Protein AF-A0A2R6QBN1-F1 (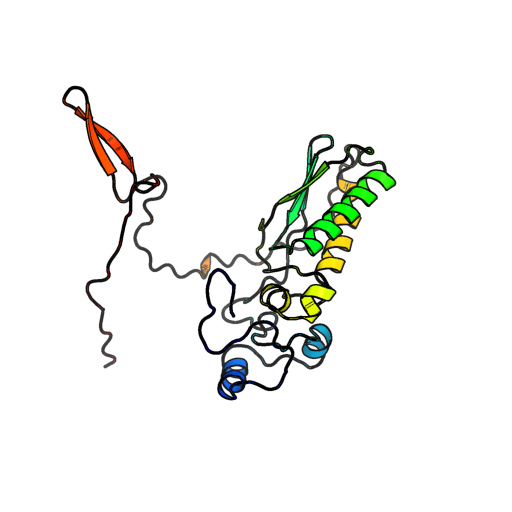afdb_monomer_lite)

Secondary structure (DSSP, 8-state):
--BTTBPPSSS--TT---SS-SSHHHHHHHHHHSPPPPHHHHHHHTT---S--TTT--SSS-SS-SS---EEEEETTEEEEE-SSEE-HHHHHHHHHHHHHHHHHTTSS-TT-EEEEE-S-SS---EE--HHHHTTT-HHHHT-TT-TTHHHHHHHHHHHTGGGGSTT-------PPPPPP-GGG-----S---TTS-S-EEEEEETTEEEEEEETTSTT----------------

InterPro domains:
  IPR006823 Neutral/alkaline nonlysosomal ceramidase [PTHR12670] (4-192)
  IPR031329 Neutral/alkaline non-lysosomal ceramidase, N-terminal [PF04734] (4-155)
  IPR031331 Neutral/alkaline non-lysosomal ceramidase, C-terminal [PF17048] (190-230)
  IPR038445 Neutral ceramidase, C-terminal domain superfamily [G3DSA:2.60.40.2300] (183-235)

Radius of gyration: 23.81 Å; chains: 1; bounding box: 73×35×75 Å

Foldseek 3Di:
DQDPVHGDPDDDDFQDLDLPDPDPVQVVVQVVQAPDDDPVVPVQAPSANDSHPQCRRQPVHRSADPDDDFDWDDDQLEIETAACEAEDPVLQVVLQVLQLVLCPVVVQHHPSRDYYYHDDDDHHQYADYALVRLNRRGPRNNSNNSHNCSSVVSSVSSSVCSVVSRPVDPDDDDDDDDDDDCPVVDDDPDDDPQVVHAPDFDWDQDPNDTDTPDGCPDPPDDDDDDDPDDDDDDDD

Sequence (236 aa):
MIVSDGPGAFDFIQGDNSSDPQNPFWEIVKGAITPLPPPEQIACQLPKPILLDTGYANSPYQWSPNTVDIQMLRAGNLVILVIPGELTTMAGRRLRDAVRAELISSGVVGDDAYVVIAGPANTYAHYVATKEEYAVQRYEGASTIFGQWTLDSYIDKYTSLVYYLNPSVTTTPPSDPAPQDQTSKAISLQNNLRLEQTFLNVDQVVNGQWTPVKSDSHPSTRYEWLRTSEVQFEVI

pLDDT: mean 86.95, std 15.28, range [38.56, 98.81]

Structure (mmCIF, N/CA/C/O backbone):
data_AF-A0A2R6QBN1-F1
#
_entry.id   AF-A0A2R6QBN1-F1
#
loop_
_atom_site.group_PDB
_atom_site.id
_atom_site.type_symbol
_atom_site.label_atom_id
_atom_site.label_alt_id
_atom_site.label_comp_id
_atom_site.label_asym_id
_atom_site.label_entity_id
_atom_site.label_seq_id
_atom_site.pdbx_PDB_ins_code
_atom_site.Cartn_x
_atom_site.Cartn_y
_atom_site.Cartn_z
_atom_site.occupancy
_atom_site.B_iso_or_equiv
_atom_site.auth_seq_id
_atom_site.auth_comp_id
_atom_site.auth_asym_id
_atom_site.auth_atom_id
_atom_site.pdbx_PDB_model_num
ATOM 1 N N . MET A 1 1 ? 16.373 -9.248 6.624 1.00 46.56 1 MET A N 1
ATOM 2 C CA . MET A 1 1 ? 14.922 -9.188 6.316 1.00 46.56 1 MET A CA 1
ATOM 3 C C . MET A 1 1 ? 14.627 -10.107 5.125 1.00 46.56 1 MET A C 1
ATOM 5 O O . MET A 1 1 ? 14.857 -9.702 3.999 1.00 46.56 1 MET A O 1
ATOM 9 N N . ILE A 1 2 ? 14.274 -11.377 5.359 1.00 44.19 2 ILE A N 1
ATOM 10 C CA . ILE A 1 2 ? 14.203 -12.418 4.309 1.00 44.19 2 ILE A CA 1
ATOM 11 C C . ILE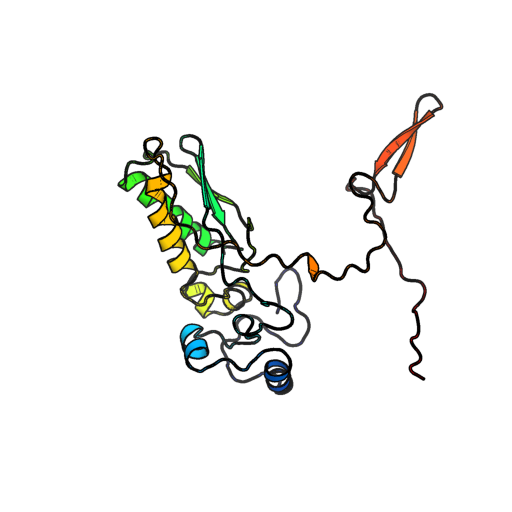 A 1 2 ? 12.807 -12.501 3.693 1.00 44.19 2 ILE A C 1
ATOM 13 O O . ILE A 1 2 ? 11.863 -12.767 4.428 1.00 44.19 2 ILE A O 1
ATOM 17 N N . VAL A 1 3 ? 12.706 -12.389 2.367 1.00 48.25 3 VAL A N 1
ATOM 18 C CA . VAL A 1 3 ? 11.534 -12.797 1.569 1.00 48.25 3 VAL A CA 1
ATOM 19 C C . VAL A 1 3 ? 11.840 -14.154 0.922 1.00 48.25 3 VAL A C 1
ATOM 21 O O . VAL A 1 3 ? 13.009 -14.481 0.711 1.00 48.25 3 VAL A O 1
ATOM 24 N N . SER A 1 4 ? 10.828 -14.970 0.600 1.00 53.00 4 SER A N 1
ATOM 25 C CA . SER A 1 4 ? 11.035 -16.192 -0.207 1.00 53.00 4 SER A CA 1
ATOM 26 C C . SER A 1 4 ? 11.677 -15.896 -1.565 1.00 53.00 4 SER A C 1
ATOM 28 O O . SER A 1 4 ? 12.436 -16.713 -2.079 1.00 53.00 4 SER A O 1
ATOM 30 N N . ASP A 1 5 ? 11.403 -14.706 -2.099 1.00 56.53 5 ASP A N 1
ATOM 31 C CA . ASP A 1 5 ? 11.731 -14.307 -3.469 1.00 56.53 5 ASP A CA 1
ATOM 32 C C . ASP A 1 5 ? 13.024 -13.471 -3.537 1.00 56.53 5 ASP A C 1
ATOM 34 O O . ASP A 1 5 ? 13.495 -13.102 -4.611 1.00 56.53 5 ASP A O 1
ATOM 38 N N . GLY A 1 6 ? 13.632 -13.205 -2.377 1.00 39.41 6 GLY A N 1
ATOM 39 C CA . GLY A 1 6 ? 14.895 -12.498 -2.228 1.00 39.41 6 GLY A CA 1
ATOM 40 C C . GLY A 1 6 ? 15.388 -12.609 -0.785 1.00 39.41 6 GLY A C 1
ATOM 41 O O . GLY A 1 6 ? 14.742 -12.063 0.118 1.00 39.41 6 GLY A O 1
ATOM 42 N N . PRO A 1 7 ? 16.505 -13.313 -0.516 1.00 44.97 7 PRO A N 1
ATOM 43 C CA . PRO A 1 7 ? 17.022 -13.387 0.836 1.00 44.97 7 PRO A CA 1
ATOM 44 C C . PRO A 1 7 ? 17.427 -11.986 1.285 1.00 44.97 7 PRO A C 1
ATOM 46 O O . PRO A 1 7 ? 18.131 -11.255 0.589 1.00 44.97 7 PRO A O 1
ATOM 49 N N . GLY A 1 8 ? 16.986 -11.615 2.479 1.00 48.81 8 GLY A N 1
ATOM 50 C CA . GLY A 1 8 ? 17.519 -10.449 3.154 1.00 48.81 8 GLY A CA 1
ATOM 51 C C . GLY A 1 8 ? 18.999 -10.639 3.386 1.00 48.81 8 GLY A C 1
ATOM 52 O O . GLY A 1 8 ? 19.434 -11.748 3.683 1.00 48.81 8 GLY A O 1
ATOM 53 N N . ALA A 1 9 ? 19.758 -9.555 3.309 1.00 49.28 9 ALA A N 1
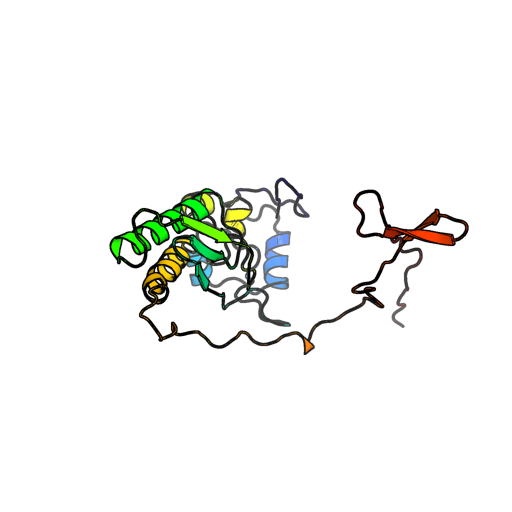ATOM 54 C CA . ALA A 1 9 ? 21.128 -9.580 3.786 1.00 49.28 9 ALA A CA 1
ATOM 55 C C . ALA A 1 9 ? 2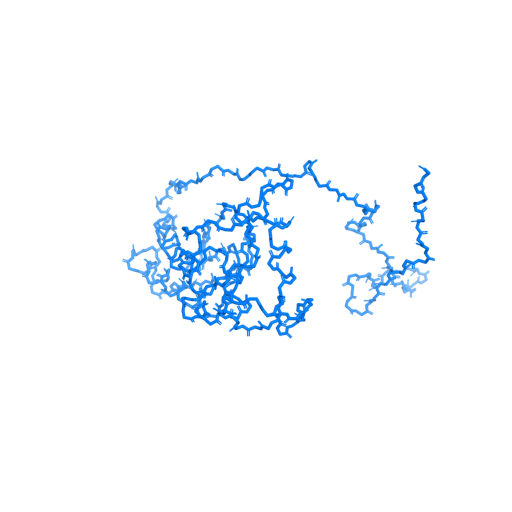1.170 -9.994 5.275 1.00 49.28 9 ALA A C 1
ATOM 57 O O . ALA A 1 9 ? 20.247 -9.668 6.033 1.00 49.28 9 ALA A O 1
ATOM 58 N N . PHE A 1 10 ? 22.270 -10.649 5.663 1.00 58.59 10 PHE A N 1
ATOM 59 C CA . PHE A 1 10 ? 22.652 -11.044 7.031 1.00 58.59 10 PHE A CA 1
ATOM 60 C C . PHE A 1 10 ? 21.935 -12.273 7.635 1.00 58.59 10 PHE A C 1
ATOM 62 O O . PHE A 1 10 ? 21.337 -13.073 6.924 1.00 58.59 10 PHE A O 1
ATOM 69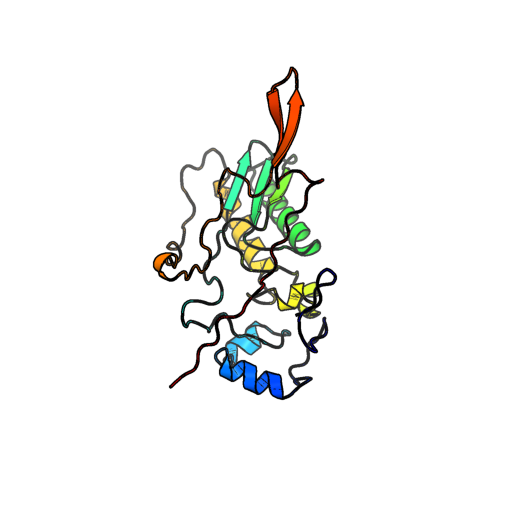 N N . ASP A 1 11 ? 22.077 -12.454 8.950 1.00 57.19 11 ASP A N 1
ATOM 70 C CA . ASP A 1 11 ? 21.701 -13.607 9.787 1.00 57.19 11 ASP A CA 1
ATOM 71 C C . ASP A 1 11 ? 20.221 -13.628 10.229 1.00 57.19 11 ASP A C 1
ATOM 73 O O . ASP A 1 11 ? 19.826 -14.441 11.060 1.00 57.19 11 ASP A O 1
ATOM 77 N N . PHE A 1 12 ? 19.374 -12.760 9.669 1.00 57.94 12 PHE A N 1
ATOM 78 C CA . PHE A 1 12 ? 17.955 -12.673 10.031 1.00 57.94 12 PHE A CA 1
ATOM 79 C C . PHE A 1 12 ? 17.162 -13.911 9.601 1.00 57.94 12 PHE A C 1
ATOM 81 O O . PHE A 1 12 ? 17.213 -14.287 8.438 1.00 57.94 12 PHE A O 1
ATOM 88 N N . ILE A 1 13 ? 16.321 -14.465 10.477 1.00 62.94 13 ILE A N 1
ATOM 89 C CA . ILE A 1 13 ? 15.401 -15.573 10.164 1.00 62.94 13 ILE A CA 1
ATOM 90 C C . ILE A 1 13 ? 13.954 -15.058 10.228 1.00 62.94 13 ILE A C 1
ATOM 92 O O . ILE A 1 13 ? 13.637 -14.179 11.025 1.00 62.94 13 ILE A O 1
ATOM 96 N N . GLN A 1 14 ? 13.067 -15.559 9.363 1.00 65.00 14 GLN A N 1
ATOM 97 C CA . GLN A 1 14 ? 11.642 -15.201 9.421 1.00 65.00 14 GLN A CA 1
ATOM 98 C C . GLN A 1 14 ? 10.963 -15.832 10.644 1.00 65.00 14 GLN A C 1
ATOM 100 O O . GLN A 1 14 ? 11.218 -16.996 10.945 1.00 65.00 14 GLN A O 1
ATOM 105 N N . GLY A 1 15 ? 10.017 -15.121 11.260 1.00 62.81 15 GLY A N 1
ATOM 106 C CA . GLY A 1 15 ? 9.214 -15.652 12.363 1.00 62.81 15 GLY A CA 1
ATOM 107 C C . GLY A 1 15 ? 9.839 -15.480 13.747 1.00 62.81 15 GLY A C 1
ATOM 108 O O . GLY A 1 15 ? 9.469 -16.205 14.668 1.00 62.81 15 GLY A O 1
ATOM 109 N N . ASP A 1 16 ? 10.813 -14.578 13.887 1.00 67.25 16 ASP A N 1
ATOM 110 C CA . ASP A 1 16 ? 11.449 -14.307 15.172 1.00 67.25 16 ASP A CA 1
ATOM 111 C C . ASP A 1 16 ? 10.620 -13.309 15.992 1.00 67.25 16 ASP A C 1
ATOM 113 O O . ASP A 1 16 ? 10.501 -12.134 15.647 1.00 67.25 16 ASP A O 1
ATOM 117 N N . ASN A 1 17 ? 10.046 -13.813 17.083 1.00 60.56 17 ASN A N 1
ATOM 118 C CA . ASN A 1 17 ? 9.307 -13.042 18.083 1.00 60.56 17 ASN A CA 1
ATOM 119 C C . ASN A 1 17 ? 10.162 -12.719 19.321 1.00 60.56 17 ASN A C 1
ATOM 121 O O . ASN A 1 17 ? 9.642 -12.200 20.308 1.00 60.56 17 ASN A O 1
ATOM 125 N N . SER A 1 18 ? 11.446 -13.078 19.316 1.00 60.78 18 SER A N 1
ATOM 126 C CA . SER A 1 18 ? 12.345 -12.839 20.436 1.00 60.78 18 SER A CA 1
ATOM 127 C C . SER A 1 18 ? 12.853 -11.401 20.433 1.00 60.78 18 SER A C 1
ATOM 129 O O . SER A 1 18 ? 13.314 -10.881 19.418 1.00 60.78 18 SER A O 1
ATOM 131 N N . SER A 1 19 ? 12.816 -10.760 21.599 1.00 58.91 19 SER A N 1
ATOM 132 C CA . SER A 1 19 ? 13.575 -9.532 21.851 1.00 58.91 19 SER A CA 1
ATOM 133 C C . SER A 1 19 ? 15.045 -9.809 22.168 1.00 58.91 19 SER A C 1
ATOM 135 O O . SER A 1 19 ? 15.828 -8.863 22.219 1.00 58.91 19 SER A O 1
ATOM 137 N N . ASP A 1 20 ? 15.424 -11.073 22.389 1.00 56.53 20 ASP A N 1
ATOM 138 C CA . ASP A 1 20 ? 16.820 -11.446 22.584 1.00 56.53 20 ASP A CA 1
ATOM 139 C C . ASP A 1 20 ? 17.528 -11.432 21.227 1.00 56.53 20 ASP A C 1
ATOM 141 O O . ASP A 1 20 ? 17.175 -12.217 20.339 1.00 56.53 20 ASP A O 1
ATOM 145 N N . PRO A 1 21 ? 18.523 -10.553 21.032 1.00 53.25 21 PRO A N 1
ATOM 146 C CA . PRO A 1 21 ? 19.212 -10.457 19.762 1.00 53.25 21 PRO A CA 1
ATOM 147 C C . PRO A 1 21 ? 19.974 -11.758 19.504 1.00 53.25 21 PRO A C 1
ATOM 149 O O . PRO A 1 21 ? 20.855 -12.135 20.276 1.00 53.25 21 PRO A O 1
ATOM 152 N N . GLN A 1 22 ? 19.708 -12.408 18.367 1.00 56.19 22 GLN A N 1
ATOM 153 C CA . GLN A 1 22 ? 20.534 -13.533 17.904 1.00 56.19 22 GLN A CA 1
ATOM 154 C C . GLN A 1 22 ? 22.009 -13.116 17.734 1.00 56.19 22 GLN A C 1
ATOM 156 O O . GLN A 1 22 ? 22.911 -13.947 17.834 1.00 56.19 22 GLN A O 1
ATOM 161 N N . ASN A 1 23 ? 22.256 -11.814 17.536 1.00 58.22 23 ASN A N 1
ATOM 162 C CA . ASN A 1 23 ? 23.579 -11.218 17.445 1.00 58.22 23 ASN A CA 1
ATOM 163 C C . ASN A 1 23 ? 23.627 -9.853 18.175 1.00 58.22 23 ASN A C 1
ATOM 165 O O . ASN A 1 23 ? 22.978 -8.902 17.727 1.00 58.22 23 ASN A O 1
ATOM 169 N N . PRO A 1 24 ? 24.417 -9.714 19.261 1.00 61.47 24 PRO A N 1
ATOM 170 C CA . PRO A 1 24 ? 24.561 -8.472 20.033 1.00 61.47 24 PRO A CA 1
ATOM 171 C C . PRO A 1 24 ? 25.022 -7.257 19.214 1.00 61.47 24 PRO A C 1
ATOM 173 O O . PRO A 1 24 ? 24.801 -6.119 19.623 1.00 61.47 24 PRO A O 1
ATOM 176 N N . PHE A 1 25 ? 25.647 -7.485 18.053 1.00 62.62 25 PHE A N 1
ATOM 177 C CA . PHE A 1 25 ? 25.995 -6.435 17.096 1.00 62.62 25 PHE A CA 1
ATOM 178 C C . PHE A 1 25 ? 24.771 -5.621 16.669 1.00 62.62 25 PHE A C 1
ATOM 180 O O . PHE A 1 25 ? 24.859 -4.398 16.559 1.00 62.62 25 PHE A O 1
ATOM 187 N N . TRP A 1 26 ? 23.620 -6.273 16.475 1.00 58.34 26 TRP A N 1
ATOM 188 C CA . TRP A 1 26 ? 22.435 -5.582 15.988 1.00 58.34 26 TRP A CA 1
ATOM 189 C C . TRP A 1 26 ? 21.910 -4.573 16.997 1.00 58.34 26 TRP A C 1
ATOM 191 O O . TRP A 1 26 ? 21.587 -3.481 16.567 1.00 58.34 26 TRP A O 1
ATOM 201 N N . GLU A 1 27 ? 21.932 -4.830 18.307 1.00 58.38 27 GLU A N 1
ATOM 202 C CA . GLU A 1 27 ? 21.510 -3.833 19.312 1.00 58.38 27 GLU A CA 1
ATOM 203 C C . GLU A 1 27 ? 22.345 -2.544 19.271 1.00 58.38 27 GLU A C 1
ATOM 205 O O . GLU A 1 27 ? 21.813 -1.443 19.414 1.00 58.38 27 GLU A O 1
ATOM 210 N N . ILE A 1 28 ? 23.648 -2.665 19.002 1.00 58.88 28 ILE A N 1
ATOM 211 C CA . ILE A 1 28 ? 24.547 -1.513 18.844 1.00 58.88 28 ILE A CA 1
ATOM 212 C C . ILE A 1 28 ? 24.208 -0.753 17.557 1.00 58.88 28 ILE A C 1
ATOM 214 O O . ILE A 1 28 ? 24.141 0.475 17.552 1.00 58.88 28 ILE A O 1
ATOM 218 N N . VAL A 1 29 ? 23.952 -1.481 16.468 1.00 60.69 29 VAL A N 1
ATOM 219 C CA . VAL A 1 29 ? 23.551 -0.901 15.184 1.00 60.69 29 VAL A CA 1
ATOM 220 C C . VAL A 1 29 ? 22.169 -0.242 15.268 1.00 60.69 29 VAL A C 1
ATOM 222 O O . VAL A 1 29 ? 22.004 0.846 14.721 1.00 60.69 29 VAL A O 1
ATOM 225 N N . LYS A 1 30 ? 21.205 -0.827 15.996 1.00 58.88 30 LYS A N 1
ATOM 226 C CA . LYS A 1 30 ? 19.867 -0.255 16.216 1.00 58.88 30 LYS A CA 1
ATOM 227 C C . LYS A 1 30 ? 19.982 1.158 16.767 1.00 58.88 30 LYS A C 1
ATOM 229 O O . LYS A 1 30 ? 19.450 2.068 16.149 1.00 58.88 30 LYS A O 1
ATOM 234 N N . GLY A 1 31 ? 20.740 1.339 17.852 1.00 59.78 31 GLY A N 1
ATOM 235 C CA . GLY A 1 31 ? 20.944 2.647 18.486 1.00 59.78 31 GLY A CA 1
ATOM 236 C C . GLY A 1 31 ? 21.865 3.606 17.719 1.00 59.78 31 GLY A C 1
ATOM 237 O O . GLY A 1 31 ? 21.839 4.806 17.980 1.00 59.78 31 GLY A O 1
ATOM 238 N N . ALA A 1 32 ? 22.676 3.103 16.783 1.00 61.56 32 ALA A N 1
ATOM 239 C CA . ALA A 1 32 ? 23.536 3.927 15.933 1.00 61.56 32 ALA A CA 1
ATOM 240 C C . ALA A 1 32 ? 22.831 4.427 14.657 1.00 61.56 32 ALA A C 1
ATOM 242 O O . ALA A 1 32 ? 23.250 5.437 14.093 1.00 61.56 32 ALA A O 1
ATOM 243 N N . ILE A 1 33 ? 21.791 3.722 14.194 1.00 71.56 33 ILE A N 1
ATOM 244 C CA . ILE A 1 33 ? 21.095 3.988 12.925 1.00 71.56 33 ILE A CA 1
ATOM 245 C C . ILE A 1 33 ? 19.740 4.673 13.149 1.00 71.56 33 ILE A C 1
ATOM 247 O O . ILE A 1 33 ? 19.432 5.641 12.455 1.00 71.56 33 ILE A O 1
ATOM 251 N N . THR A 1 34 ? 18.939 4.207 14.110 1.00 80.44 34 THR A N 1
ATOM 252 C CA . THR A 1 34 ? 17.659 4.828 14.488 1.00 80.44 34 THR A CA 1
ATOM 253 C C . THR A 1 34 ? 17.638 5.130 15.989 1.00 80.44 34 THR A C 1
ATOM 255 O O . THR A 1 34 ? 18.393 4.525 16.749 1.00 80.44 34 THR A O 1
ATOM 258 N N . PRO A 1 35 ? 16.788 6.050 16.472 1.00 83.50 35 PRO A N 1
ATOM 259 C CA . PRO A 1 35 ? 16.562 6.185 17.908 1.00 83.50 35 PRO A CA 1
ATOM 260 C C . PRO A 1 35 ? 16.132 4.852 18.540 1.00 83.50 35 PRO A C 1
ATOM 262 O O . PRO A 1 35 ? 15.572 3.986 17.868 1.00 83.50 35 PRO A O 1
ATOM 265 N N . LEU A 1 36 ? 16.406 4.680 19.835 1.00 85.00 36 LEU A N 1
ATOM 266 C CA . LEU A 1 36 ? 15.872 3.537 20.575 1.00 85.00 36 LEU A CA 1
ATOM 267 C C . LEU A 1 36 ? 14.359 3.723 20.781 1.00 85.00 36 LEU A C 1
ATOM 269 O O . LEU A 1 36 ? 13.953 4.818 21.184 1.00 85.00 36 LEU A O 1
ATOM 273 N N . PRO A 1 37 ? 13.543 2.673 20.570 1.00 87.50 37 PRO A N 1
ATOM 274 C CA . PRO A 1 37 ? 12.097 2.793 20.665 1.00 87.50 37 PRO A CA 1
ATOM 275 C C . PRO A 1 37 ? 11.660 3.032 22.119 1.00 87.50 37 PRO A C 1
ATOM 277 O O . PRO A 1 37 ? 12.105 2.311 23.022 1.00 87.50 37 PRO A O 1
ATOM 280 N N . PRO A 1 38 ? 10.777 4.012 22.385 1.00 91.00 38 PRO A N 1
ATOM 281 C CA . PRO A 1 38 ? 10.240 4.244 23.718 1.00 91.00 38 PRO A CA 1
ATOM 282 C C . PRO A 1 38 ? 9.319 3.089 24.171 1.00 91.00 38 PRO A C 1
ATOM 284 O O . PRO A 1 38 ? 8.763 2.368 23.331 1.00 91.00 38 PRO A O 1
ATOM 287 N N . PRO A 1 39 ? 9.110 2.902 25.491 1.00 93.19 39 PRO A N 1
ATOM 288 C CA . PRO A 1 39 ? 8.308 1.799 26.031 1.00 93.19 39 PRO A CA 1
ATOM 289 C C . PRO A 1 39 ? 6.892 1.708 25.450 1.00 93.19 39 PRO A C 1
ATOM 291 O O . PRO A 1 39 ? 6.377 0.611 25.233 1.00 93.19 39 PRO A O 1
ATOM 294 N N . GLU A 1 40 ? 6.270 2.850 25.158 1.00 93.38 40 GLU A N 1
ATOM 295 C CA . GLU A 1 40 ? 4.932 2.929 24.575 1.00 93.38 40 GLU A CA 1
ATOM 296 C C . GLU A 1 40 ? 4.894 2.330 23.165 1.00 93.38 40 GLU A C 1
ATOM 298 O O . GLU A 1 40 ? 3.940 1.638 22.807 1.00 93.38 40 GLU A O 1
ATOM 303 N N . GLN A 1 41 ? 5.945 2.545 22.370 1.00 92.31 41 GLN A N 1
ATOM 304 C CA . GLN A 1 41 ? 6.033 1.990 21.025 1.00 92.31 41 GLN A CA 1
ATOM 305 C C . GLN A 1 41 ? 6.298 0.489 21.055 1.00 92.31 41 GLN A C 1
ATOM 307 O O . GLN A 1 41 ? 5.668 -0.251 20.299 1.00 92.31 41 GLN A O 1
ATOM 312 N N . ILE A 1 42 ? 7.178 0.031 21.950 1.00 92.06 42 ILE A N 1
ATOM 313 C CA . ILE A 1 42 ? 7.415 -1.401 22.166 1.00 92.06 42 ILE A CA 1
ATOM 314 C C . ILE A 1 42 ? 6.090 -2.087 22.520 1.00 92.06 42 ILE A C 1
ATOM 316 O O . ILE A 1 42 ? 5.727 -3.078 21.891 1.00 92.06 42 ILE A O 1
ATOM 320 N N . ALA A 1 43 ? 5.326 -1.517 23.458 1.00 95.00 43 ALA A N 1
ATOM 321 C CA . ALA A 1 43 ? 4.025 -2.044 23.860 1.00 95.00 43 ALA A CA 1
ATOM 322 C C . ALA A 1 43 ? 3.001 -2.046 22.710 1.00 95.00 43 ALA A C 1
ATOM 324 O O . ALA A 1 43 ? 2.277 -3.026 22.534 1.00 95.00 43 ALA A O 1
ATOM 325 N N . CYS A 1 44 ? 2.955 -0.979 21.907 1.00 95.00 44 CYS A N 1
ATOM 326 C CA . CYS A 1 44 ? 2.053 -0.863 20.758 1.00 95.00 44 CYS A CA 1
ATOM 327 C C . CYS A 1 44 ? 2.348 -1.911 19.668 1.00 95.00 44 CYS A C 1
ATOM 329 O O . CYS A 1 44 ? 1.432 -2.462 19.054 1.00 95.00 44 CYS A O 1
ATOM 331 N N . GLN A 1 45 ? 3.630 -2.211 19.450 1.00 95.75 45 GLN A N 1
ATOM 332 C CA . GLN A 1 45 ? 4.091 -3.087 18.376 1.00 95.75 45 GLN A CA 1
ATOM 333 C C . GLN A 1 45 ? 4.090 -4.575 18.753 1.00 95.75 45 GLN A C 1
ATOM 335 O O . GLN A 1 45 ? 4.288 -5.406 17.865 1.00 95.75 45 GLN A O 1
ATOM 340 N N . LEU A 1 46 ? 3.835 -4.945 20.014 1.00 93.19 46 LEU A N 1
ATOM 341 C CA . LEU A 1 46 ? 3.826 -6.349 20.439 1.00 93.19 46 LEU A CA 1
ATOM 342 C C . LEU A 1 46 ? 2.986 -7.247 19.501 1.00 93.19 46 LEU A C 1
ATOM 344 O O . LEU A 1 46 ? 1.882 -6.858 19.106 1.00 93.19 46 LEU A O 1
ATOM 348 N N . PRO A 1 47 ? 3.478 -8.456 19.155 1.00 94.19 47 PRO A N 1
ATOM 349 C CA . PRO A 1 47 ? 4.707 -9.100 19.645 1.00 94.19 47 PRO A CA 1
ATOM 350 C C . PRO A 1 47 ? 5.985 -8.769 18.844 1.00 94.19 47 PRO A C 1
ATOM 352 O O . PRO A 1 47 ? 6.995 -9.435 19.040 1.00 94.19 47 PRO A O 1
ATOM 355 N N . LYS A 1 48 ? 5.969 -7.780 17.938 1.00 92.81 48 LYS A N 1
ATOM 356 C CA . LYS A 1 48 ? 7.109 -7.469 17.060 1.00 92.81 48 LYS A CA 1
ATOM 357 C C . LYS A 1 48 ? 8.334 -6.982 17.845 1.00 92.81 48 LYS A C 1
ATOM 359 O O . LYS A 1 48 ? 8.252 -5.918 18.468 1.00 92.81 48 LYS A O 1
ATOM 364 N N . PRO A 1 49 ? 9.491 -7.659 17.738 1.00 88.19 49 PRO A N 1
ATOM 365 C CA . PRO A 1 49 ? 10.753 -7.087 18.179 1.00 88.19 49 PRO A CA 1
ATOM 366 C C . PRO A 1 49 ? 11.188 -6.006 17.180 1.00 88.19 49 PRO A C 1
ATOM 368 O O . PRO A 1 49 ? 11.477 -6.277 16.014 1.00 88.19 49 PRO A O 1
ATOM 371 N N . ILE A 1 50 ? 11.207 -4.747 17.619 1.00 87.69 50 ILE A N 1
ATOM 372 C CA . ILE A 1 50 ? 11.545 -3.615 16.750 1.00 87.69 50 ILE A CA 1
ATOM 373 C C . ILE A 1 50 ? 13.032 -3.699 16.373 1.00 87.69 50 ILE A C 1
ATOM 375 O O . ILE A 1 50 ? 13.916 -3.644 17.233 1.00 87.69 50 ILE A O 1
ATOM 379 N N . LEU A 1 51 ? 13.301 -3.851 15.073 1.00 85.44 51 LEU A N 1
ATOM 380 C CA . LEU A 1 51 ? 14.655 -3.799 14.519 1.00 85.44 51 LEU A CA 1
ATOM 381 C C . LEU A 1 51 ? 15.050 -2.369 14.154 1.00 85.44 51 LEU A C 1
ATOM 383 O O . LEU A 1 51 ? 16.087 -1.901 14.591 1.00 85.44 51 LEU A O 1
ATOM 387 N N . LEU A 1 52 ? 14.233 -1.681 13.359 1.00 86.12 52 LEU A N 1
ATOM 388 C CA . LEU A 1 52 ? 14.462 -0.290 12.980 1.00 86.12 52 LEU A CA 1
ATOM 389 C C . LEU A 1 52 ? 13.275 0.537 13.441 1.00 86.12 52 LEU A C 1
ATOM 391 O O . LEU A 1 52 ? 12.136 0.242 13.073 1.00 86.12 52 LEU A O 1
ATOM 395 N N . ASP A 1 53 ? 13.550 1.574 14.223 1.00 88.44 53 ASP A N 1
ATOM 396 C CA . ASP A 1 53 ? 12.525 2.503 14.673 1.00 88.44 53 ASP A CA 1
ATOM 397 C C . ASP A 1 53 ? 12.350 3.647 13.664 1.00 88.44 53 ASP A C 1
ATOM 399 O O . ASP A 1 53 ? 12.731 4.802 13.875 1.00 88.44 53 ASP A O 1
ATOM 403 N N . THR A 1 54 ? 11.811 3.299 12.497 1.00 89.38 54 THR A N 1
ATOM 404 C CA . THR A 1 54 ? 11.708 4.227 11.366 1.00 89.38 54 THR A CA 1
ATOM 405 C C . THR A 1 54 ? 10.685 5.341 11.587 1.00 89.38 54 THR A C 1
ATOM 407 O O . THR A 1 54 ? 10.799 6.390 10.959 1.00 89.38 54 THR A O 1
ATOM 410 N N . GLY A 1 55 ? 9.721 5.148 12.495 1.00 87.88 55 GLY A N 1
ATOM 411 C CA . GLY A 1 55 ? 8.730 6.166 12.859 1.00 87.88 55 GLY A CA 1
ATOM 412 C C . GLY A 1 55 ? 9.305 7.314 13.697 1.00 87.88 55 GLY A C 1
ATOM 413 O O . GLY A 1 55 ? 8.742 8.405 13.694 1.00 87.88 55 GLY A O 1
ATOM 414 N N . TYR A 1 56 ? 10.432 7.090 14.380 1.00 87.31 56 TYR A N 1
ATOM 415 C CA . TYR A 1 56 ? 11.156 8.120 15.136 1.00 87.31 56 TYR A CA 1
ATOM 416 C C . TYR A 1 56 ? 12.446 8.580 14.434 1.00 87.31 56 TYR A C 1
ATOM 418 O O . TYR A 1 56 ? 13.098 9.531 14.876 1.00 87.31 56 TYR A O 1
ATOM 426 N N . ALA A 1 57 ? 12.816 7.954 13.314 1.00 88.06 57 ALA A N 1
ATOM 427 C CA . ALA A 1 57 ? 13.969 8.339 12.509 1.00 88.06 57 ALA A CA 1
ATOM 428 C C . ALA A 1 57 ? 13.626 9.496 11.548 1.00 88.06 57 ALA A C 1
ATOM 430 O O . ALA A 1 57 ? 13.024 9.315 10.489 1.00 88.06 57 ALA A O 1
ATOM 431 N N . ASN A 1 58 ? 14.047 10.706 11.934 1.00 87.50 58 ASN A N 1
ATOM 432 C CA . ASN A 1 58 ? 13.682 11.967 11.268 1.00 87.50 58 ASN A CA 1
ATOM 433 C C . ASN A 1 58 ? 14.826 12.635 10.484 1.00 87.50 58 ASN A C 1
ATOM 435 O O . ASN A 1 58 ? 14.625 13.698 9.893 1.00 87.50 58 ASN A O 1
ATOM 439 N N . SER A 1 59 ? 16.036 12.070 10.520 1.00 83.25 59 SER A N 1
ATOM 440 C CA . SER A 1 59 ? 17.237 12.658 9.916 1.00 83.25 59 SER A CA 1
ATOM 441 C C . SER A 1 59 ? 17.799 11.742 8.828 1.00 83.25 59 SER A C 1
ATOM 443 O O . SER A 1 59 ? 17.970 10.553 9.095 1.00 83.25 59 SER A O 1
ATOM 445 N N . PRO A 1 60 ? 18.110 12.245 7.616 1.00 82.69 60 PRO A N 1
ATOM 446 C CA . PRO A 1 60 ? 17.987 13.641 7.151 1.00 82.69 60 PRO A CA 1
ATOM 447 C C . PRO A 1 60 ? 16.549 14.076 6.779 1.00 82.69 60 PRO A C 1
ATOM 449 O O . PRO A 1 60 ? 16.301 15.247 6.474 1.00 82.69 60 PRO A O 1
ATOM 452 N N . TYR A 1 61 ? 15.605 13.138 6.781 1.00 84.69 61 TYR A N 1
ATOM 453 C CA . TYR A 1 61 ? 14.162 13.318 6.592 1.00 84.69 61 TYR A CA 1
ATOM 454 C C . TYR A 1 61 ? 13.433 12.141 7.265 1.00 84.69 61 TYR A C 1
ATOM 456 O O . TYR A 1 61 ? 14.088 11.299 7.869 1.00 84.69 61 TYR A O 1
ATOM 464 N N . GLN A 1 62 ? 12.102 12.084 7.192 1.00 87.75 62 GLN A N 1
ATOM 465 C CA . GLN A 1 62 ? 11.299 10.978 7.736 1.00 87.75 62 GLN A CA 1
ATOM 466 C C . GLN A 1 62 ? 11.632 9.654 7.027 1.00 87.75 62 GLN A C 1
ATOM 468 O O . GLN A 1 62 ? 11.578 9.596 5.800 1.00 87.75 62 GLN A O 1
ATOM 473 N N . TRP A 1 63 ? 11.964 8.595 7.771 1.00 88.75 63 TRP A N 1
ATOM 474 C CA . TRP A 1 63 ? 12.326 7.288 7.185 1.00 88.75 63 TRP A CA 1
ATOM 475 C C . TRP A 1 63 ? 11.118 6.419 6.831 1.00 88.75 63 TRP A C 1
ATOM 477 O O . TRP A 1 63 ? 11.251 5.411 6.140 1.00 88.75 63 TRP A O 1
ATOM 487 N N . SER A 1 64 ? 9.931 6.771 7.312 1.00 90.69 64 SER A N 1
ATOM 488 C CA . SER A 1 64 ? 8.681 6.097 6.975 1.00 90.69 64 SER A CA 1
ATOM 489 C C . SER A 1 64 ? 7.556 7.112 6.818 1.00 90.69 64 SER A C 1
ATOM 491 O O . SER A 1 64 ? 7.614 8.181 7.431 1.00 90.69 64 SER A O 1
ATOM 493 N N . PRO A 1 65 ? 6.536 6.808 5.998 1.00 90.88 65 PRO A N 1
ATOM 494 C CA . PRO A 1 65 ? 5.384 7.683 5.867 1.00 90.88 65 PRO A CA 1
ATOM 495 C C . PRO A 1 65 ? 4.628 7.757 7.198 1.00 90.88 65 PRO A C 1
ATOM 497 O O . PRO A 1 65 ? 4.282 6.737 7.791 1.00 90.88 65 PRO A O 1
ATOM 500 N N . ASN A 1 66 ? 4.354 8.977 7.652 1.00 89.44 66 ASN A N 1
ATOM 501 C CA . ASN A 1 66 ? 3.471 9.265 8.784 1.00 89.44 66 ASN A CA 1
ATOM 502 C C . ASN A 1 66 ? 2.042 9.633 8.341 1.00 89.44 66 ASN A C 1
ATOM 504 O O . ASN A 1 66 ? 1.137 9.675 9.170 1.00 89.44 66 ASN A O 1
ATOM 508 N N . THR A 1 67 ? 1.846 9.846 7.038 1.00 91.50 67 THR A N 1
ATOM 509 C CA . THR A 1 67 ? 0.557 10.062 6.375 1.00 91.50 67 THR A CA 1
ATOM 510 C C . THR A 1 67 ? 0.442 9.070 5.220 1.00 91.50 67 THR A C 1
ATOM 512 O O . THR A 1 67 ? 1.422 8.836 4.512 1.00 91.50 67 THR A O 1
ATOM 515 N N . VAL A 1 68 ? -0.743 8.490 5.026 1.00 94.62 68 VAL A N 1
ATOM 516 C CA . VAL A 1 68 ? -1.045 7.574 3.917 1.00 94.62 68 VAL A CA 1
ATOM 517 C C . VAL A 1 68 ? -2.353 7.967 3.243 1.00 94.62 68 VAL A C 1
ATOM 519 O O . VAL A 1 68 ? -3.264 8.478 3.893 1.00 94.62 68 VAL A O 1
ATOM 522 N N . ASP A 1 69 ? -2.460 7.694 1.947 1.00 94.81 69 ASP A N 1
ATOM 523 C CA . ASP A 1 69 ? -3.659 7.989 1.168 1.00 94.81 69 ASP A CA 1
ATOM 524 C C . ASP A 1 69 ? -4.707 6.881 1.323 1.00 94.81 69 ASP A C 1
ATOM 526 O O . ASP A 1 69 ? -4.437 5.713 1.043 1.00 94.81 69 ASP A O 1
ATOM 530 N N . ILE A 1 70 ? -5.928 7.252 1.714 1.00 95.69 70 ILE A N 1
ATOM 531 C CA . ILE A 1 70 ? -7.091 6.358 1.691 1.00 95.69 70 ILE A CA 1
ATOM 532 C C . ILE A 1 70 ? -8.009 6.821 0.567 1.00 95.69 70 ILE A C 1
ATOM 534 O O . ILE A 1 70 ? -8.601 7.899 0.636 1.00 95.69 70 ILE A O 1
ATOM 538 N N . GLN A 1 71 ? -8.124 6.012 -0.483 1.00 96.00 71 GLN A N 1
ATOM 539 C CA . GLN A 1 71 ? -8.858 6.392 -1.684 1.00 96.00 71 GLN A CA 1
ATOM 540 C C . GLN A 1 71 ? -9.695 5.233 -2.217 1.00 96.00 71 GLN A C 1
ATOM 542 O O . GLN A 1 71 ? -9.250 4.090 -2.312 1.00 96.00 71 GLN A O 1
ATOM 547 N N . MET A 1 72 ? -10.923 5.554 -2.621 1.00 97.06 72 MET A N 1
ATOM 548 C CA . MET A 1 72 ? -11.806 4.638 -3.329 1.00 97.06 72 MET A CA 1
ATOM 549 C C . MET A 1 72 ? -12.302 5.277 -4.616 1.00 97.06 72 MET A C 1
ATOM 551 O O . MET A 1 72 ? -12.607 6.468 -4.652 1.00 97.06 72 MET A O 1
ATOM 555 N N . LEU A 1 73 ? -12.420 4.466 -5.661 1.00 96.88 73 LEU A N 1
ATOM 556 C CA . LEU A 1 73 ? -13.014 4.859 -6.933 1.00 96.88 73 LEU A CA 1
ATOM 557 C C . LEU A 1 73 ? -14.220 3.968 -7.210 1.00 96.88 73 LEU A C 1
ATOM 559 O O . LEU A 1 73 ? -14.190 2.772 -6.928 1.00 96.88 73 LEU A O 1
ATOM 563 N N . ARG A 1 74 ? -15.274 4.534 -7.796 1.00 97.12 74 ARG A N 1
ATOM 564 C CA . ARG A 1 74 ? -16.474 3.787 -8.184 1.00 97.12 74 ARG A CA 1
ATOM 565 C C . ARG A 1 74 ? -16.811 4.028 -9.650 1.00 97.12 74 ARG A C 1
ATOM 567 O O . ARG A 1 74 ? -16.875 5.171 -10.091 1.00 97.12 74 ARG A O 1
ATOM 574 N N . ALA A 1 75 ? -17.110 2.948 -10.368 1.00 97.25 75 ALA A N 1
ATOM 575 C CA . ALA A 1 75 ? -17.661 2.966 -11.719 1.00 97.25 75 ALA A CA 1
ATOM 576 C C . ALA A 1 75 ? -18.833 1.972 -11.810 1.00 97.25 75 ALA A C 1
ATOM 578 O O . ALA A 1 75 ? -18.637 0.764 -11.911 1.00 97.25 75 ALA A O 1
ATOM 579 N N . GLY A 1 76 ? -20.072 2.469 -11.743 1.00 96.31 76 GLY A N 1
ATOM 580 C CA . GLY A 1 76 ? -21.256 1.604 -11.678 1.00 96.31 76 GLY A CA 1
ATOM 581 C C . GLY A 1 76 ? -21.272 0.764 -10.395 1.00 96.31 76 GLY A C 1
ATOM 582 O O . GLY A 1 76 ? -21.311 1.326 -9.296 1.00 96.31 76 GLY A O 1
ATOM 583 N N . ASN A 1 77 ? -21.248 -0.564 -10.538 1.00 97.69 77 ASN A N 1
ATOM 584 C CA . ASN A 1 77 ? -21.154 -1.533 -9.440 1.00 97.69 77 ASN A CA 1
ATOM 585 C C . ASN A 1 77 ? -19.705 -1.949 -9.103 1.00 97.69 77 ASN A C 1
ATOM 587 O O . ASN A 1 77 ? -19.494 -2.633 -8.102 1.00 97.69 77 ASN A O 1
ATOM 591 N N . LEU A 1 78 ? -18.712 -1.536 -9.902 1.00 98.56 78 LEU A N 1
ATOM 592 C CA . LEU A 1 78 ? -17.290 -1.728 -9.607 1.00 98.56 78 LEU A CA 1
ATOM 593 C C . LEU A 1 78 ? -16.822 -0.681 -8.589 1.00 98.56 78 LEU A C 1
ATOM 595 O O . LEU A 1 78 ? -16.960 0.521 -8.823 1.00 98.56 78 LEU A O 1
ATOM 599 N N . VAL A 1 79 ? -16.207 -1.141 -7.501 1.00 98.62 79 VAL A N 1
ATOM 600 C CA . VAL A 1 79 ? -15.530 -0.304 -6.504 1.00 98.62 79 VAL A CA 1
ATOM 601 C C . VAL A 1 79 ? -14.074 -0.746 -6.381 1.00 98.62 79 VAL A C 1
ATOM 603 O O . VAL A 1 79 ? -13.787 -1.920 -6.162 1.00 98.62 79 VAL A O 1
ATOM 606 N N . ILE A 1 80 ? -13.150 0.196 -6.534 1.00 98.62 80 ILE A N 1
ATOM 607 C CA . ILE A 1 80 ? -11.703 -0.016 -6.484 1.00 98.62 80 ILE A CA 1
ATOM 608 C C . ILE A 1 80 ? -11.182 0.593 -5.185 1.00 98.62 80 ILE A C 1
ATOM 610 O O . ILE A 1 80 ? -11.329 1.797 -4.973 1.00 98.62 80 ILE A O 1
ATOM 614 N N . LEU A 1 81 ? -10.567 -0.228 -4.336 1.00 98.50 81 LEU A N 1
ATOM 615 C CA . LEU A 1 81 ? -9.870 0.209 -3.127 1.00 98.50 81 LEU A CA 1
ATOM 616 C C . LEU A 1 81 ? -8.401 0.450 -3.479 1.00 98.50 81 LEU A C 1
ATOM 618 O O . LEU A 1 81 ? -7.716 -0.492 -3.883 1.00 98.50 81 LEU A O 1
ATOM 622 N N . VAL A 1 82 ? -7.933 1.692 -3.365 1.00 98.00 82 VAL A N 1
ATOM 623 C CA . VAL A 1 82 ? -6.574 2.102 -3.748 1.00 98.00 82 VAL A CA 1
ATOM 624 C C . VAL A 1 82 ? -5.665 2.033 -2.527 1.00 98.00 82 VAL A C 1
ATOM 626 O O . VAL A 1 82 ? -5.686 2.924 -1.687 1.00 98.00 82 VAL A O 1
ATOM 629 N N . ILE A 1 83 ? -4.888 0.959 -2.407 1.00 97.88 83 ILE A N 1
ATOM 630 C CA . ILE A 1 83 ? -4.229 0.585 -1.155 1.00 97.88 83 ILE A CA 1
ATOM 631 C C . ILE A 1 83 ? -2.798 1.139 -1.068 1.00 97.88 83 ILE A C 1
ATOM 633 O O . ILE A 1 83 ? -1.972 0.801 -1.924 1.00 97.88 83 ILE A O 1
ATOM 637 N N . PRO A 1 84 ? -2.458 1.879 0.006 1.00 96.75 84 PRO A N 1
ATOM 638 C CA . PRO A 1 84 ? -1.120 2.422 0.228 1.00 96.75 84 PRO A CA 1
ATOM 639 C C . PRO A 1 84 ? -0.146 1.391 0.835 1.00 96.75 84 PRO A C 1
ATOM 641 O O . PRO A 1 84 ? 0.494 1.630 1.857 1.00 96.75 84 PRO A O 1
ATOM 644 N N . GLY A 1 85 ? -0.052 0.202 0.236 1.00 95.88 85 GLY A N 1
ATOM 645 C CA . GLY A 1 85 ? 0.791 -0.886 0.733 1.00 95.88 85 GLY A CA 1
ATOM 646 C C . GLY A 1 85 ? 0.475 -2.246 0.115 1.00 95.88 85 GLY A C 1
ATOM 647 O O . GLY A 1 85 ? -0.295 -2.358 -0.841 1.00 95.88 85 GLY A O 1
ATOM 648 N N . GLU A 1 86 ? 1.069 -3.287 0.689 1.00 97.88 86 GLU A N 1
ATOM 649 C CA . GLU A 1 86 ? 0.970 -4.676 0.239 1.00 97.88 86 GLU A CA 1
ATOM 650 C C . GLU A 1 86 ? 0.135 -5.510 1.216 1.00 97.88 86 GLU A C 1
ATOM 652 O O . GLU A 1 86 ? 0.598 -5.932 2.276 1.00 97.88 86 GLU A O 1
ATOM 657 N N . LEU A 1 87 ? -1.127 -5.757 0.869 1.00 98.06 87 LEU A N 1
ATOM 658 C CA . LEU A 1 87 ? -2.001 -6.613 1.671 1.00 98.06 87 LEU A CA 1
ATOM 659 C C . LEU A 1 87 ? -1.615 -8.083 1.509 1.00 98.06 87 LEU A C 1
ATOM 661 O O . LEU A 1 87 ? -1.501 -8.588 0.390 1.00 98.06 87 LEU A O 1
ATOM 665 N N . THR A 1 88 ? -1.546 -8.809 2.622 1.00 98.31 88 THR A N 1
ATOM 666 C CA . THR A 1 88 ? -1.582 -10.271 2.565 1.00 98.31 88 THR A CA 1
ATOM 667 C C . THR A 1 88 ? -2.922 -10.748 2.003 1.00 98.31 88 THR A C 1
ATOM 669 O O . THR A 1 88 ? -3.923 -10.023 1.945 1.00 98.31 88 THR A O 1
ATOM 672 N N . THR A 1 89 ? -2.976 -12.023 1.615 1.00 98.44 89 THR A N 1
ATOM 673 C CA . THR A 1 89 ? -4.190 -12.604 1.028 1.00 98.44 89 THR A CA 1
ATOM 674 C C . THR A 1 89 ? -5.401 -12.475 1.958 1.00 98.44 89 THR A C 1
ATOM 676 O O . THR A 1 89 ? -6.487 -12.106 1.504 1.00 98.44 89 THR A O 1
ATOM 679 N N . MET A 1 90 ? -5.250 -12.776 3.253 1.00 98.69 90 MET A N 1
ATOM 680 C CA . MET A 1 90 ? -6.375 -12.696 4.188 1.00 98.69 90 MET A CA 1
ATOM 681 C C . MET A 1 90 ? -6.692 -11.265 4.606 1.00 98.69 90 MET A C 1
ATOM 683 O O . MET A 1 90 ? -7.873 -10.955 4.765 1.00 98.69 90 MET A O 1
ATOM 687 N N . ALA A 1 91 ? -5.692 -10.388 4.709 1.00 98.69 91 ALA A N 1
ATOM 688 C CA . ALA A 1 91 ? -5.927 -8.971 4.946 1.00 98.69 91 ALA A CA 1
ATOM 689 C C . ALA A 1 91 ? -6.778 -8.358 3.824 1.00 98.69 91 ALA A C 1
ATOM 691 O O . ALA A 1 91 ? -7.808 -7.737 4.089 1.00 98.69 91 ALA A O 1
ATOM 692 N N . GLY A 1 92 ? -6.429 -8.645 2.566 1.00 98.56 92 GLY A N 1
ATOM 693 C CA . GLY A 1 92 ? -7.205 -8.203 1.412 1.00 98.56 92 GLY A CA 1
ATOM 694 C C . GLY A 1 92 ? -8.631 -8.761 1.394 1.00 98.56 92 GLY A C 1
ATOM 695 O O . GLY A 1 92 ? -9.582 -8.016 1.165 1.00 98.56 92 GLY A O 1
ATOM 696 N N . ARG A 1 93 ? -8.822 -10.053 1.694 1.00 98.75 93 ARG A N 1
ATOM 697 C CA . ARG A 1 93 ? -10.171 -10.650 1.775 1.00 98.75 93 ARG A CA 1
ATOM 698 C C . ARG A 1 93 ? -11.037 -9.959 2.828 1.00 98.75 93 ARG A C 1
ATOM 700 O O . ARG A 1 93 ? -12.139 -9.539 2.500 1.00 98.75 93 ARG A O 1
ATOM 707 N N . ARG A 1 94 ? -10.523 -9.787 4.052 1.00 98.81 94 ARG A N 1
ATOM 708 C CA . ARG A 1 94 ? -11.259 -9.138 5.153 1.00 98.81 94 ARG A CA 1
ATOM 709 C C . ARG A 1 94 ? -11.650 -7.704 4.806 1.00 98.81 94 ARG A C 1
ATOM 711 O O . ARG A 1 94 ? -12.806 -7.338 4.993 1.00 98.81 94 ARG A O 1
ATOM 718 N N . LEU A 1 95 ? -10.719 -6.925 4.253 1.00 98.75 95 LEU A N 1
ATOM 719 C CA . LEU A 1 95 ? -10.987 -5.550 3.833 1.00 98.75 95 LEU A CA 1
ATOM 720 C C . LEU A 1 95 ? -12.056 -5.485 2.738 1.00 98.75 95 LEU A C 1
ATOM 722 O O . LEU A 1 95 ? -13.029 -4.743 2.857 1.00 98.75 95 LEU A O 1
ATOM 726 N N . ARG A 1 96 ? -11.898 -6.295 1.687 1.00 98.56 96 ARG A N 1
ATOM 727 C CA . ARG A 1 96 ? -12.842 -6.351 0.569 1.00 98.56 96 ARG A CA 1
ATOM 728 C C . ARG A 1 96 ? -14.245 -6.738 1.032 1.00 98.56 96 ARG A C 1
ATOM 730 O O . ARG A 1 96 ? -15.214 -6.120 0.598 1.00 98.56 96 ARG A O 1
ATOM 737 N N . ASP A 1 97 ? -14.352 -7.740 1.899 1.00 98.75 97 ASP A N 1
ATOM 738 C CA . ASP A 1 97 ? -15.636 -8.244 2.381 1.00 98.75 97 ASP A CA 1
ATOM 739 C C . ASP A 1 97 ? -16.320 -7.221 3.304 1.00 98.75 97 ASP A C 1
ATOM 741 O O . ASP A 1 97 ? -17.523 -7.000 3.169 1.00 98.75 97 ASP A O 1
ATOM 745 N N . ALA A 1 98 ? -15.561 -6.534 4.166 1.00 98.81 98 ALA A N 1
ATOM 746 C CA . ALA A 1 98 ? -16.079 -5.471 5.029 1.00 98.81 98 ALA A CA 1
ATOM 747 C C . ALA A 1 98 ? -16.615 -4.277 4.224 1.00 98.81 98 ALA A C 1
ATOM 749 O O . ALA A 1 98 ? -17.742 -3.838 4.446 1.00 98.81 98 ALA A O 1
ATOM 750 N N . VAL A 1 99 ? -15.853 -3.790 3.239 1.00 98.81 99 VAL A N 1
ATOM 751 C CA . VAL A 1 99 ? -16.303 -2.684 2.378 1.00 98.81 99 VAL A CA 1
ATOM 752 C C . VAL A 1 99 ? -17.492 -3.104 1.518 1.00 98.81 99 VAL A C 1
ATOM 754 O O . VAL A 1 99 ? -18.439 -2.339 1.368 1.00 98.81 99 VAL A O 1
ATOM 757 N N . ARG A 1 100 ? -17.493 -4.332 0.980 1.00 98.69 100 ARG A N 1
ATOM 758 C CA . ARG A 1 100 ? -18.637 -4.851 0.217 1.00 98.69 100 ARG A CA 1
ATOM 759 C C . ARG A 1 100 ? -19.900 -4.925 1.072 1.00 98.69 100 ARG A C 1
ATOM 761 O O . ARG A 1 100 ? -20.966 -4.557 0.590 1.00 98.69 100 ARG A O 1
ATOM 768 N N . ALA A 1 101 ? -19.787 -5.401 2.311 1.00 98.69 101 ALA A N 1
ATOM 769 C CA . ALA A 1 101 ? -20.911 -5.450 3.235 1.00 98.69 101 ALA A CA 1
ATOM 770 C C . ALA A 1 101 ? -21.464 -4.045 3.508 1.00 98.69 101 ALA A C 1
ATOM 772 O O . ALA A 1 101 ? -22.674 -3.857 3.415 1.00 98.69 101 ALA A O 1
ATOM 773 N N . GLU A 1 102 ? -20.587 -3.066 3.749 1.00 98.69 102 GLU A N 1
ATOM 774 C CA . GLU A 1 102 ? -20.977 -1.674 3.994 1.00 98.69 102 GLU A CA 1
ATOM 775 C C . GLU A 1 102 ? -21.627 -1.017 2.768 1.00 98.69 102 GLU A C 1
ATOM 777 O O . GLU A 1 102 ? -22.631 -0.323 2.893 1.00 98.69 102 GLU A O 1
ATOM 782 N N . LEU A 1 103 ? -21.117 -1.270 1.557 1.00 98.56 103 LEU A N 1
ATOM 783 C CA . LEU A 1 103 ? -21.715 -0.772 0.309 1.00 98.56 103 LEU A CA 1
ATOM 784 C C . LEU A 1 103 ? -23.168 -1.229 0.132 1.00 98.56 103 LEU A C 1
ATOM 786 O O . LEU A 1 103 ? -23.999 -0.440 -0.320 1.00 98.56 103 LEU A O 1
ATOM 790 N N . ILE A 1 104 ? -23.452 -2.487 0.486 1.00 98.38 104 ILE A N 1
ATOM 791 C CA . ILE A 1 104 ? -24.778 -3.105 0.361 1.00 98.38 104 ILE A CA 1
ATOM 792 C C . ILE A 1 104 ? -25.700 -2.635 1.489 1.00 98.38 104 ILE A C 1
ATOM 794 O O . ILE A 1 104 ? -26.822 -2.205 1.226 1.00 98.38 104 ILE A O 1
ATOM 798 N N . SER A 1 105 ? -25.239 -2.680 2.744 1.00 98.06 105 SER A N 1
ATOM 799 C CA . SER A 1 105 ? -26.052 -2.312 3.912 1.00 98.06 105 SER A CA 1
ATOM 800 C C . SER A 1 105 ? -26.455 -0.835 3.905 1.00 98.06 105 SER A C 1
ATOM 802 O O . SER A 1 105 ? -27.574 -0.505 4.298 1.00 98.06 105 SER A O 1
ATOM 804 N N . SER A 1 106 ? -25.575 0.046 3.420 1.00 97.38 106 SER A N 1
ATOM 805 C CA . SER A 1 106 ? -25.830 1.485 3.278 1.00 97.38 106 SER A CA 1
ATOM 806 C C . SER A 1 106 ? -26.625 1.848 2.015 1.00 97.38 106 SER A C 1
ATOM 808 O O . SER A 1 106 ? -26.985 3.012 1.827 1.00 97.38 106 SER A O 1
ATOM 810 N N . GLY A 1 107 ? -26.905 0.879 1.135 1.00 96.88 107 GLY A N 1
ATOM 811 C CA . GLY A 1 107 ? -27.628 1.094 -0.120 1.00 96.88 107 GLY A CA 1
ATOM 812 C C . GLY A 1 107 ? -26.861 1.922 -1.158 1.00 96.88 107 GLY A C 1
ATOM 813 O O . GLY A 1 107 ? -27.462 2.421 -2.110 1.00 96.88 107 GLY A O 1
ATOM 814 N N . VAL A 1 108 ? -25.544 2.093 -0.996 1.00 97.19 108 VAL A N 1
ATOM 815 C CA . VAL A 1 108 ? -24.695 2.836 -1.942 1.00 97.19 108 VAL A CA 1
ATOM 816 C C . VAL A 1 108 ? -24.527 2.057 -3.250 1.00 97.19 108 VAL A C 1
ATOM 818 O O . VAL A 1 108 ? -24.549 2.657 -4.333 1.00 97.19 108 VAL A O 1
ATOM 821 N N . VAL A 1 109 ? -24.388 0.731 -3.165 1.00 96.94 109 VAL A N 1
ATOM 822 C CA . VAL A 1 109 ? -24.382 -0.215 -4.295 1.00 96.94 109 VAL A CA 1
ATOM 823 C C . VAL A 1 109 ? -25.315 -1.383 -3.958 1.00 96.94 109 VAL A C 1
ATOM 825 O O . VAL A 1 109 ? -25.499 -1.706 -2.789 1.00 96.94 109 VAL A O 1
ATOM 828 N N . GLY A 1 110 ? -25.924 -2.005 -4.970 1.00 96.19 110 GLY A N 1
ATOM 829 C CA . GLY A 1 110 ? -26.758 -3.192 -4.778 1.00 96.19 110 GLY A CA 1
ATOM 830 C C . GLY A 1 110 ? -25.950 -4.458 -4.473 1.00 96.19 110 GLY A C 1
ATOM 831 O O . GLY A 1 110 ? -24.721 -4.441 -4.375 1.00 96.19 110 GLY A O 1
ATOM 832 N N . ASP A 1 111 ? -26.649 -5.591 -4.381 1.00 97.12 111 ASP A N 1
ATOM 833 C CA . ASP A 1 111 ? -26.055 -6.909 -4.106 1.00 97.12 111 ASP A CA 1
ATOM 834 C C . ASP A 1 111 ? -25.010 -7.353 -5.149 1.00 97.12 111 ASP A C 1
ATOM 836 O O . ASP A 1 111 ? -24.205 -8.253 -4.897 1.00 97.12 111 ASP A O 1
ATOM 840 N N . ASP A 1 112 ? -24.982 -6.710 -6.315 1.00 97.75 112 ASP A N 1
ATOM 841 C CA . ASP A 1 112 ? -24.019 -6.916 -7.394 1.00 97.75 112 ASP A CA 1
ATOM 842 C C . ASP A 1 112 ? -22.712 -6.116 -7.223 1.00 97.75 112 ASP A C 1
ATOM 844 O O . ASP A 1 112 ? -21.896 -6.071 -8.148 1.00 97.75 112 ASP A O 1
ATOM 848 N N . ALA A 1 113 ? -22.485 -5.506 -6.052 1.00 98.38 113 ALA A N 1
ATOM 849 C CA . ALA A 1 113 ? -21.249 -4.805 -5.720 1.00 98.38 113 ALA A CA 1
ATOM 850 C C . ALA A 1 113 ? -20.008 -5.684 -5.958 1.00 98.38 113 ALA A C 1
ATOM 852 O O . ALA A 1 113 ? -19.841 -6.746 -5.341 1.00 98.38 113 ALA A O 1
ATOM 853 N N . TYR A 1 114 ? -19.111 -5.202 -6.821 1.00 98.50 114 TYR A N 1
ATOM 854 C CA . TYR A 1 114 ? -17.861 -5.860 -7.178 1.00 98.50 114 TYR A CA 1
ATOM 855 C C . TYR A 1 114 ? -16.677 -5.029 -6.684 1.00 98.50 114 TYR A C 1
ATOM 857 O O . TYR A 1 114 ? -16.344 -3.989 -7.249 1.00 98.50 114 TYR A O 1
ATOM 865 N N . VAL A 1 115 ? -16.055 -5.488 -5.599 1.00 98.69 115 VAL A N 1
ATOM 866 C CA . VAL A 1 115 ? -14.964 -4.771 -4.930 1.00 98.69 115 VAL A CA 1
ATOM 867 C C . VAL A 1 115 ? -13.623 -5.380 -5.326 1.00 98.69 115 VAL A C 1
ATOM 869 O O . VAL A 1 115 ? -13.410 -6.585 -5.167 1.00 98.69 115 VAL A O 1
ATOM 872 N N . VAL A 1 116 ? -12.704 -4.549 -5.810 1.00 98.31 116 VAL A N 1
ATOM 873 C CA . VAL A 1 116 ? -11.332 -4.940 -6.155 1.00 98.31 116 VAL A CA 1
ATOM 874 C C . VAL A 1 116 ? -10.324 -4.167 -5.317 1.00 98.31 116 VAL A C 1
ATOM 876 O O . VAL A 1 116 ? -10.545 -3.014 -4.958 1.00 98.31 116 VAL A O 1
ATOM 879 N N . ILE A 1 117 ? -9.204 -4.815 -5.019 1.00 98.06 117 ILE A N 1
ATOM 880 C CA . ILE A 1 117 ? -8.053 -4.206 -4.354 1.00 98.06 117 ILE A CA 1
ATOM 881 C C . ILE A 1 117 ? -7.023 -3.852 -5.421 1.00 98.06 117 ILE A C 1
ATOM 883 O O . ILE A 1 117 ? -6.634 -4.717 -6.205 1.00 98.06 117 ILE A O 1
ATOM 887 N N . ALA A 1 118 ? -6.585 -2.597 -5.435 1.00 97.06 118 ALA A N 1
ATOM 888 C CA . ALA A 1 118 ? -5.528 -2.092 -6.296 1.00 97.06 118 ALA A CA 1
ATOM 889 C C . ALA A 1 118 ? -4.415 -1.510 -5.420 1.00 97.06 118 ALA A C 1
ATOM 891 O O . ALA A 1 118 ? -4.563 -0.430 -4.855 1.00 97.06 118 ALA A O 1
ATOM 892 N N . GLY A 1 119 ? -3.310 -2.237 -5.286 1.00 92.56 119 GLY A N 1
ATOM 893 C CA . GLY A 1 119 ? -2.140 -1.801 -4.531 1.00 92.56 119 GLY A CA 1
ATOM 894 C C . GLY A 1 119 ? -0.877 -2.546 -4.976 1.00 92.56 119 GLY A C 1
ATOM 895 O O . GLY A 1 119 ? -1.001 -3.583 -5.636 1.00 92.56 119 GLY A O 1
ATOM 896 N N . PRO A 1 120 ? 0.316 -2.040 -4.625 1.00 93.12 120 PRO A N 1
ATOM 897 C CA . PRO A 1 120 ? 0.550 -0.776 -3.918 1.00 93.12 120 PRO A CA 1
ATOM 898 C C . PRO A 1 120 ? 0.279 0.449 -4.813 1.00 93.12 120 PRO A C 1
ATOM 900 O O . PRO A 1 120 ? 0.636 0.455 -5.990 1.00 93.12 120 PRO A O 1
ATOM 903 N N . ALA A 1 121 ? -0.369 1.480 -4.268 1.00 94.56 121 ALA A N 1
ATOM 904 C CA . ALA A 1 121 ? -0.745 2.691 -4.998 1.00 94.56 121 ALA A CA 1
ATOM 905 C C . ALA A 1 121 ? -0.679 3.944 -4.108 1.00 94.56 121 ALA A C 1
ATOM 907 O O . ALA A 1 121 ? -0.828 3.857 -2.893 1.00 94.56 121 ALA A O 1
ATOM 908 N N . ASN A 1 122 ? -0.486 5.114 -4.726 1.00 93.62 122 ASN A N 1
ATOM 909 C CA . ASN A 1 122 ? -0.257 6.404 -4.062 1.00 93.62 122 ASN A CA 1
ATOM 910 C C . ASN A 1 122 ? 1.004 6.392 -3.174 1.00 93.62 122 ASN A C 1
ATOM 912 O O . ASN A 1 122 ? 2.112 6.532 -3.690 1.00 93.62 122 ASN A O 1
ATOM 916 N N . THR A 1 123 ? 0.851 6.186 -1.866 1.00 92.75 123 THR A N 1
ATOM 917 C CA . THR A 1 123 ? 1.950 6.106 -0.894 1.00 92.75 123 THR A CA 1
ATOM 918 C C . THR A 1 123 ? 2.310 4.649 -0.604 1.00 92.75 123 THR A C 1
ATOM 920 O O . THR A 1 123 ? 1.432 3.827 -0.372 1.00 92.75 123 THR A O 1
ATOM 923 N N . TYR A 1 124 ? 3.598 4.307 -0.554 1.00 94.44 124 TYR A N 1
ATOM 924 C CA . TYR A 1 124 ? 4.032 2.968 -0.146 1.00 94.44 124 TYR A CA 1
ATOM 925 C C . TYR A 1 124 ? 4.326 2.914 1.360 1.00 94.44 124 TYR A C 1
ATOM 927 O O . TYR A 1 124 ? 5.322 3.476 1.814 1.00 94.44 124 TYR A O 1
ATOM 935 N N . ALA A 1 125 ? 3.485 2.214 2.128 1.00 96.06 125 ALA A N 1
ATOM 936 C CA . ALA A 1 125 ? 3.645 2.027 3.573 1.00 96.06 125 ALA A CA 1
ATOM 937 C C . ALA A 1 125 ? 3.908 0.561 3.972 1.00 96.06 125 ALA A C 1
ATOM 939 O O . ALA A 1 125 ? 3.480 0.114 5.034 1.00 96.06 125 ALA A O 1
ATOM 940 N N . HIS A 1 126 ? 4.650 -0.177 3.137 1.00 96.06 126 HIS A N 1
ATOM 941 C CA . HIS A 1 126 ? 4.994 -1.589 3.350 1.00 96.06 126 HIS A CA 1
ATOM 942 C C . HIS A 1 126 ? 3.766 -2.515 3.430 1.00 96.06 126 HIS A C 1
ATOM 944 O O . HIS A 1 126 ? 2.780 -2.314 2.721 1.00 96.06 126 HIS A O 1
ATOM 950 N N . TYR A 1 127 ? 3.858 -3.583 4.224 1.00 97.88 127 TYR A N 1
ATOM 951 C CA . TYR A 1 127 ? 2.895 -4.673 4.248 1.00 97.88 127 TYR A CA 1
ATOM 952 C C . TYR A 1 127 ? 1.743 -4.398 5.204 1.00 97.88 127 TYR A C 1
ATOM 954 O O . TYR A 1 127 ? 1.861 -3.654 6.176 1.00 97.88 127 TYR A O 1
ATOM 962 N N . VAL A 1 128 ? 0.627 -5.072 4.952 1.00 98.38 128 VAL A N 1
ATOM 963 C CA . VAL A 1 128 ? -0.525 -5.117 5.845 1.00 98.38 128 VAL A CA 1
ATOM 964 C C . VAL A 1 128 ? -0.923 -6.572 6.035 1.00 98.38 128 VAL A C 1
ATOM 966 O O . VAL A 1 128 ? -1.547 -7.183 5.165 1.00 98.38 128 VAL A O 1
ATOM 969 N N . ALA A 1 129 ? -0.548 -7.122 7.185 1.00 98.44 129 ALA A N 1
ATOM 970 C CA . ALA A 1 129 ? -0.941 -8.453 7.625 1.00 98.44 129 ALA A CA 1
ATOM 971 C C . ALA A 1 129 ? -2.206 -8.407 8.497 1.00 98.44 129 ALA A C 1
ATOM 973 O O . ALA A 1 129 ? -2.517 -7.386 9.121 1.00 98.44 129 ALA A O 1
ATOM 974 N N . THR A 1 130 ? -2.937 -9.523 8.583 1.00 98.69 130 THR A N 1
ATOM 975 C CA . THR A 1 130 ? -3.953 -9.666 9.636 1.00 98.69 130 THR A CA 1
ATOM 976 C C . THR A 1 130 ? -3.284 -9.733 11.008 1.00 98.69 130 THR A C 1
ATOM 978 O O . THR A 1 130 ? -2.097 -10.033 11.115 1.00 98.69 130 THR A O 1
ATOM 981 N N . LYS A 1 131 ? -4.038 -9.516 12.090 1.00 98.00 131 LYS A N 1
ATOM 982 C CA . LYS A 1 131 ? -3.506 -9.642 13.455 1.00 98.00 131 LYS A CA 1
ATOM 983 C C . LYS A 1 131 ? -2.895 -11.024 13.732 1.00 98.00 131 LYS A C 1
ATOM 985 O O . LYS A 1 131 ? -1.884 -11.136 14.419 1.00 98.00 131 LYS A O 1
ATOM 990 N N . GLU A 1 132 ? -3.506 -12.076 13.198 1.00 98.19 132 GLU A N 1
ATOM 991 C CA . GLU A 1 132 ? -3.056 -13.459 13.361 1.00 98.19 132 GLU A CA 1
ATOM 992 C C . GLU A 1 132 ? -1.760 -13.726 12.593 1.00 98.19 132 GLU A C 1
ATOM 994 O O . GLU A 1 132 ? -0.855 -14.356 13.129 1.00 98.19 132 GLU A O 1
ATOM 999 N N . GLU A 1 133 ? -1.644 -13.212 11.368 1.00 98.06 133 GLU A N 1
ATOM 1000 C CA . GLU A 1 133 ? -0.416 -13.287 10.570 1.00 98.06 133 GLU A CA 1
ATOM 1001 C C . GLU A 1 133 ? 0.700 -12.430 11.188 1.00 98.06 133 GLU A C 1
ATOM 1003 O O . GLU A 1 133 ? 1.847 -12.868 11.292 1.00 98.06 133 GLU A O 1
ATOM 1008 N N . TYR A 1 134 ? 0.352 -11.232 11.668 1.00 97.75 134 TYR A N 1
ATOM 1009 C CA . TYR A 1 134 ? 1.249 -10.324 12.374 1.00 97.75 134 TYR A CA 1
ATOM 1010 C C . TYR A 1 134 ? 1.862 -10.991 13.603 1.00 97.75 134 TYR A C 1
ATOM 1012 O O . TYR A 1 134 ? 3.064 -10.883 13.819 1.00 97.75 134 TYR A O 1
ATOM 1020 N N . ALA A 1 135 ? 1.073 -11.728 14.386 1.00 96.31 135 ALA A N 1
ATOM 1021 C CA . ALA A 1 135 ? 1.562 -12.396 15.588 1.00 96.31 135 ALA A CA 1
ATOM 1022 C C . ALA A 1 135 ? 2.676 -13.428 15.317 1.00 96.31 135 ALA A C 1
ATOM 1024 O O . ALA A 1 135 ? 3.416 -13.776 16.235 1.00 96.31 135 ALA A O 1
ATOM 1025 N N . VAL A 1 136 ? 2.815 -13.908 14.075 1.00 94.88 136 VAL A N 1
ATOM 1026 C CA . VAL A 1 136 ? 3.870 -14.852 13.677 1.00 94.88 136 VAL A CA 1
ATOM 1027 C C . VAL A 1 136 ? 5.196 -14.143 13.370 1.00 94.88 136 VAL A C 1
ATOM 1029 O O . VAL A 1 136 ? 6.232 -14.788 13.428 1.00 94.88 136 VAL A O 1
ATOM 1032 N N . GLN A 1 137 ? 5.182 -12.850 13.018 1.00 92.81 137 GLN A N 1
ATOM 1033 C CA . GLN A 1 137 ? 6.369 -12.062 12.627 1.00 92.81 137 GLN A CA 1
ATOM 1034 C C . GLN A 1 137 ? 7.243 -12.709 11.540 1.00 92.81 137 GLN A C 1
ATOM 1036 O O . GLN A 1 137 ? 8.476 -12.654 11.546 1.00 92.81 137 GLN A O 1
ATOM 1041 N N . ARG A 1 138 ? 6.594 -13.288 10.523 1.00 90.75 138 ARG A N 1
ATOM 1042 C CA . ARG A 1 138 ? 7.243 -13.473 9.215 1.00 90.75 138 ARG A CA 1
ATOM 1043 C C . ARG A 1 138 ? 7.497 -12.115 8.552 1.00 90.75 138 ARG A C 1
ATOM 1045 O O . ARG A 1 138 ? 7.181 -11.076 9.127 1.00 90.75 138 ARG A O 1
ATOM 1052 N N . TYR A 1 139 ? 8.076 -12.117 7.355 1.00 90.62 139 TYR A N 1
ATOM 1053 C CA . TYR A 1 139 ? 8.449 -10.892 6.647 1.00 90.62 139 TYR A CA 1
ATOM 1054 C C . TYR A 1 139 ? 7.327 -9.847 6.594 1.00 90.62 139 TYR A C 1
ATOM 1056 O O . TYR A 1 139 ? 7.547 -8.687 6.937 1.00 90.62 139 TYR A O 1
ATOM 1064 N N . GLU A 1 140 ? 6.117 -10.269 6.241 1.00 95.06 140 GLU A N 1
ATOM 1065 C CA . GLU A 1 140 ? 4.953 -9.402 6.063 1.00 95.06 140 GLU A CA 1
ATOM 1066 C C . GLU A 1 140 ? 4.445 -8.868 7.412 1.00 95.06 140 GLU A C 1
ATOM 1068 O O . GLU A 1 140 ? 4.100 -7.694 7.538 1.00 95.06 140 GLU A O 1
ATOM 1073 N N . GLY A 1 141 ? 4.465 -9.710 8.452 1.00 94.81 141 GLY A N 1
ATOM 1074 C CA . GLY A 1 141 ? 4.117 -9.316 9.820 1.00 94.81 141 GLY A CA 1
ATOM 1075 C C . GLY A 1 141 ? 5.115 -8.316 10.411 1.00 94.81 141 GLY A C 1
ATOM 1076 O O . GLY A 1 141 ? 4.711 -7.308 10.988 1.00 94.81 141 GLY A O 1
ATOM 1077 N N . ALA A 1 142 ? 6.414 -8.539 10.203 1.00 93.25 142 ALA A N 1
ATOM 1078 C CA . ALA A 1 142 ? 7.469 -7.618 10.627 1.00 93.25 142 ALA A CA 1
ATOM 1079 C C . ALA A 1 142 ? 7.438 -6.297 9.838 1.00 93.25 142 ALA A C 1
ATOM 1081 O O . ALA A 1 142 ? 7.674 -5.227 10.403 1.00 93.25 142 ALA A O 1
ATOM 1082 N N . SER A 1 143 ? 7.072 -6.366 8.555 1.00 95.88 143 SER A N 1
ATOM 1083 C CA . SER A 1 143 ? 6.934 -5.214 7.655 1.00 95.88 143 SER A CA 1
ATOM 1084 C C . SER A 1 143 ? 5.565 -4.528 7.742 1.00 95.88 143 SER A C 1
ATOM 1086 O O . SER A 1 143 ? 5.307 -3.594 6.990 1.00 95.88 143 SER A O 1
ATOM 1088 N N . THR A 1 144 ? 4.692 -4.949 8.661 1.00 97.44 144 THR A N 1
ATOM 1089 C CA . THR A 1 144 ? 3.464 -4.221 9.000 1.00 97.44 144 THR A CA 1
ATOM 1090 C C . THR A 1 144 ? 3.814 -3.107 9.986 1.00 97.44 144 THR A C 1
ATOM 1092 O O . THR A 1 144 ? 3.885 -3.308 11.204 1.00 97.44 144 THR A O 1
ATOM 1095 N N . ILE A 1 145 ? 4.136 -1.930 9.444 1.00 95.88 145 ILE A N 1
ATOM 1096 C CA . ILE A 1 145 ? 4.861 -0.880 10.177 1.00 95.88 145 ILE A CA 1
ATOM 1097 C C . ILE A 1 145 ? 4.017 -0.167 11.242 1.00 95.88 145 ILE A C 1
ATOM 1099 O O . ILE A 1 145 ? 4.556 0.182 12.292 1.00 95.88 145 ILE A O 1
ATOM 1103 N N . PHE A 1 146 ? 2.699 -0.049 11.057 1.00 96.69 146 PHE A N 1
ATOM 1104 C CA . PHE A 1 146 ? 1.797 0.588 12.033 1.00 96.69 146 PHE A CA 1
ATOM 1105 C C . PHE A 1 146 ? 1.285 -0.371 13.127 1.00 96.69 146 PHE A C 1
ATOM 1107 O O . PHE A 1 146 ? 0.459 0.005 13.956 1.00 96.69 146 PHE A O 1
ATOM 1114 N N . GLY A 1 147 ? 1.805 -1.602 13.171 1.00 97.25 147 GLY A N 1
ATOM 1115 C CA . GLY A 1 147 ? 1.540 -2.574 14.234 1.00 97.25 147 GLY A CA 1
ATOM 1116 C C . GLY A 1 147 ? 0.354 -3.500 13.973 1.00 97.25 147 GLY A C 1
ATOM 1117 O O . GLY A 1 147 ? -0.243 -3.510 12.895 1.00 97.25 147 GLY A O 1
ATOM 1118 N N . GLN A 1 148 ? 0.003 -4.305 14.980 1.00 97.38 148 GLN A N 1
ATOM 1119 C CA . GLN A 1 148 ? -0.958 -5.413 14.844 1.00 97.38 148 GLN A CA 1
ATOM 1120 C C . GLN A 1 148 ? -2.379 -4.992 14.421 1.00 97.38 148 GLN A C 1
ATOM 1122 O O . GLN A 1 148 ? -3.151 -5.822 13.948 1.00 97.38 148 GLN A O 1
ATOM 1127 N N . TRP A 1 149 ? -2.720 -3.711 14.595 1.00 98.06 149 TRP A N 1
ATOM 1128 C CA . TRP A 1 149 ? -4.030 -3.127 14.290 1.00 98.06 149 TRP A CA 1
ATOM 1129 C C . TRP A 1 149 ? -4.062 -2.360 12.960 1.00 98.06 149 TRP A C 1
ATOM 1131 O O . TRP A 1 149 ? -5.017 -1.631 12.689 1.00 98.06 149 TRP A O 1
ATOM 1141 N N . THR A 1 150 ? -3.033 -2.514 12.119 1.00 98.38 150 THR A N 1
ATOM 1142 C CA . THR A 1 150 ? -2.949 -1.824 10.820 1.00 98.38 150 THR A CA 1
ATOM 1143 C C . THR A 1 150 ? -4.133 -2.176 9.919 1.00 98.38 150 THR A C 1
ATOM 1145 O O . THR A 1 150 ? -4.800 -1.281 9.405 1.00 98.38 150 THR A O 1
ATOM 1148 N N . LEU A 1 151 ? -4.446 -3.470 9.767 1.00 98.62 151 LEU A N 1
ATOM 1149 C CA . LEU A 1 151 ? -5.578 -3.909 8.946 1.00 98.62 151 LEU A CA 1
ATOM 1150 C C . LEU A 1 151 ? -6.911 -3.366 9.469 1.00 98.62 151 LEU A C 1
ATOM 1152 O O . LEU A 1 151 ? -7.711 -2.869 8.683 1.00 98.62 151 LEU A O 1
ATOM 1156 N N . ASP A 1 152 ? -7.144 -3.440 10.778 1.00 98.56 152 ASP A N 1
ATOM 1157 C CA . ASP A 1 152 ? -8.410 -3.001 11.372 1.00 98.56 152 ASP A CA 1
ATOM 1158 C C . ASP A 1 152 ? -8.588 -1.483 11.232 1.00 98.56 152 ASP A C 1
ATOM 1160 O O . ASP A 1 152 ? -9.681 -1.015 10.919 1.00 98.56 152 ASP A O 1
ATOM 1164 N N . SER A 1 153 ? -7.494 -0.722 11.345 1.00 98.12 153 SER A N 1
ATOM 1165 C CA . SER A 1 153 ? -7.477 0.712 11.034 1.00 98.12 153 SER A CA 1
ATOM 1166 C C . SER A 1 153 ? -7.837 0.984 9.572 1.00 98.12 153 SER A C 1
ATOM 1168 O O . SER A 1 153 ? -8.601 1.901 9.285 1.00 98.12 153 SER A O 1
ATOM 1170 N N . TYR A 1 154 ? -7.326 0.188 8.626 1.00 98.38 154 TYR A N 1
ATOM 1171 C CA . TYR A 1 154 ? -7.710 0.325 7.219 1.00 98.38 154 TYR A CA 1
ATOM 1172 C C . TYR A 1 154 ? -9.173 -0.044 6.996 1.00 98.38 154 TYR A C 1
ATOM 1174 O O . TYR A 1 154 ? -9.872 0.703 6.321 1.00 98.38 154 TYR A O 1
ATOM 1182 N N . ILE A 1 155 ? -9.671 -1.127 7.592 1.00 98.75 155 ILE A N 1
ATOM 1183 C CA . ILE A 1 155 ? -11.089 -1.491 7.502 1.00 98.75 155 ILE A CA 1
ATOM 1184 C C . ILE A 1 155 ? -11.967 -0.326 7.968 1.00 98.75 155 ILE A C 1
ATOM 1186 O O . ILE A 1 155 ? -12.844 0.076 7.212 1.00 98.75 155 ILE A O 1
ATOM 1190 N N . ASP A 1 156 ? -11.683 0.266 9.132 1.00 98.50 156 ASP A N 1
ATOM 1191 C CA . ASP A 1 156 ? -12.399 1.439 9.658 1.00 98.50 156 ASP A CA 1
ATOM 1192 C C . ASP A 1 156 ? -12.373 2.636 8.691 1.00 98.50 156 ASP A C 1
ATOM 1194 O O . ASP A 1 156 ? -13.405 3.239 8.378 1.00 98.50 156 ASP A O 1
ATOM 1198 N N . LYS A 1 157 ? -11.195 2.974 8.153 1.00 97.44 157 LYS A N 1
ATOM 1199 C CA . LYS A 1 157 ? -11.061 4.112 7.233 1.00 97.44 157 LYS A CA 1
ATOM 1200 C C . LYS A 1 157 ? -11.740 3.876 5.891 1.00 97.44 157 LYS A C 1
ATOM 1202 O O . LYS A 1 157 ? -12.374 4.788 5.377 1.00 97.44 157 LYS A O 1
ATOM 1207 N N . TYR A 1 158 ? -11.667 2.676 5.328 1.00 98.38 158 TYR A N 1
ATOM 1208 C CA . TYR A 1 158 ? -12.328 2.389 4.058 1.00 98.38 158 TYR A CA 1
ATOM 1209 C C . TYR A 1 158 ? -13.850 2.308 4.201 1.00 98.38 158 TYR A C 1
ATOM 1211 O O . TYR A 1 158 ? -14.561 2.861 3.363 1.00 98.38 158 TYR A O 1
ATOM 1219 N N . THR A 1 159 ? -14.370 1.670 5.254 1.00 98.44 159 THR A N 1
ATOM 1220 C CA . THR A 1 159 ? -15.825 1.579 5.464 1.00 98.44 159 THR A CA 1
ATOM 1221 C C . THR A 1 159 ? -16.431 2.941 5.791 1.00 98.44 159 THR A C 1
ATOM 1223 O O . THR A 1 159 ? -17.453 3.297 5.210 1.00 98.44 159 THR A O 1
ATOM 1226 N N . SER A 1 160 ? -15.771 3.767 6.613 1.00 97.25 160 SER A N 1
ATOM 1227 C CA . SER A 1 160 ? -16.257 5.123 6.934 1.00 97.25 160 SER A CA 1
ATOM 1228 C C . SER A 1 160 ? -16.352 6.057 5.721 1.00 97.25 160 SER A C 1
ATOM 1230 O O . SER A 1 160 ? -17.111 7.027 5.744 1.00 97.25 160 SER A O 1
ATOM 1232 N N . LEU A 1 161 ? -15.636 5.755 4.634 1.00 97.00 161 LEU A N 1
ATOM 1233 C CA . LEU A 1 161 ? -15.665 6.537 3.400 1.00 97.00 161 LEU A CA 1
ATOM 1234 C C . LEU A 1 161 ? -16.718 6.069 2.382 1.00 97.00 161 LEU A C 1
ATOM 1236 O O . LEU A 1 161 ? -16.930 6.756 1.381 1.00 97.00 161 LEU A O 1
ATOM 1240 N N . VAL A 1 162 ? -17.404 4.942 2.614 1.00 98.00 162 VAL A N 1
ATOM 1241 C CA . VAL A 1 162 ? -18.373 4.364 1.660 1.00 98.00 162 VAL A CA 1
ATOM 1242 C C . VAL A 1 162 ? -19.490 5.344 1.302 1.00 98.00 162 VAL A C 1
ATOM 1244 O O . VAL A 1 162 ? -19.886 5.425 0.138 1.00 98.00 162 VAL A O 1
ATOM 1247 N N . TYR A 1 163 ? -19.944 6.149 2.265 1.00 97.06 163 TYR A N 1
ATOM 1248 C CA . TYR A 1 163 ? -20.953 7.189 2.053 1.00 97.06 163 TYR A CA 1
ATOM 1249 C C . TYR A 1 163 ? -20.616 8.127 0.880 1.00 97.06 163 TYR A C 1
ATOM 1251 O O . TYR A 1 163 ? -21.491 8.465 0.081 1.00 97.06 163 TYR A O 1
ATOM 1259 N N . TYR A 1 164 ? -19.342 8.500 0.724 1.00 97.38 164 TYR A N 1
ATOM 1260 C CA . TYR A 1 164 ? -18.891 9.429 -0.316 1.00 97.38 164 TYR A CA 1
ATOM 1261 C C . TYR A 1 164 ? -18.904 8.828 -1.728 1.00 97.38 164 TYR A C 1
ATOM 1263 O O . TYR A 1 164 ? -18.760 9.557 -2.704 1.00 97.38 164 TYR A O 1
ATOM 1271 N N . LEU A 1 165 ? -19.112 7.514 -1.864 1.00 96.94 165 LEU A N 1
ATOM 1272 C CA . LEU A 1 165 ? -19.292 6.859 -3.162 1.00 96.94 165 LEU A CA 1
ATOM 1273 C C . LEU A 1 165 ? -20.738 6.935 -3.675 1.00 96.94 165 LEU A C 1
ATOM 1275 O O . LEU A 1 165 ? -21.031 6.426 -4.763 1.00 96.94 165 LEU A O 1
ATOM 1279 N N . ASN A 1 166 ? -21.662 7.521 -2.910 1.00 95.88 166 ASN A N 1
ATOM 1280 C CA . ASN A 1 166 ? -23.033 7.742 -3.352 1.00 95.88 166 ASN A CA 1
ATOM 1281 C C . ASN A 1 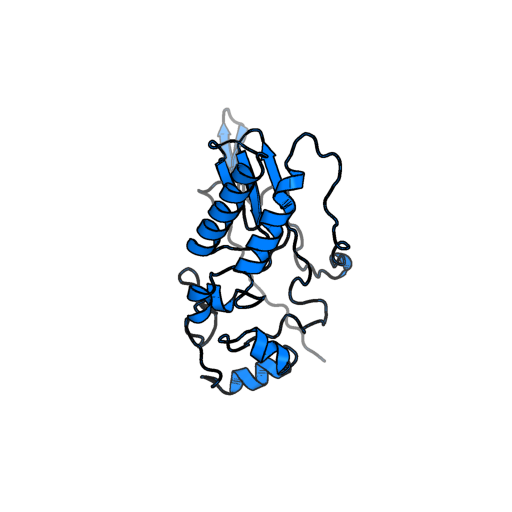166 ? -23.085 8.887 -4.393 1.00 95.88 166 ASN A C 1
ATOM 1283 O O . ASN A 1 166 ? -22.635 9.989 -4.086 1.00 95.88 166 ASN A O 1
ATOM 1287 N N . PRO A 1 167 ? -23.679 8.688 -5.591 1.00 92.69 167 PRO A N 1
ATOM 1288 C CA . PRO A 1 167 ? -23.738 9.712 -6.639 1.00 92.69 167 PRO A CA 1
ATOM 1289 C C . PRO A 1 167 ? -24.443 11.011 -6.231 1.00 92.69 167 PRO A C 1
ATOM 1291 O O . PRO A 1 167 ? -24.250 12.041 -6.870 1.00 92.69 167 PRO A O 1
ATOM 1294 N N . SER A 1 168 ? -25.293 10.969 -5.202 1.00 93.94 168 SER A N 1
ATOM 1295 C CA . SER A 1 168 ? -25.979 12.153 -4.676 1.00 93.94 168 SER A CA 1
ATOM 1296 C C . SER A 1 168 ? -25.103 13.009 -3.754 1.00 93.94 168 SER A C 1
ATOM 1298 O O . SER A 1 168 ? -25.499 14.122 -3.412 1.00 93.94 168 SER A O 1
ATOM 1300 N N . VAL A 1 169 ? -23.934 12.517 -3.338 1.00 95.31 169 VAL A N 1
ATOM 1301 C CA . VAL A 1 169 ? -23.019 13.230 -2.442 1.00 95.31 169 VAL A CA 1
ATOM 1302 C C . VAL A 1 169 ? -22.061 14.087 -3.263 1.00 95.31 169 VAL A C 1
ATOM 1304 O O . VAL A 1 169 ? -21.324 13.593 -4.108 1.00 95.31 169 VAL A O 1
ATOM 1307 N N . THR A 1 170 ? -22.062 15.393 -2.997 1.00 93.44 170 THR A N 1
ATOM 1308 C CA . THR A 1 170 ? -21.177 16.370 -3.659 1.00 93.44 170 THR A CA 1
ATOM 1309 C C . THR A 1 170 ? -20.052 16.865 -2.754 1.00 93.44 170 THR A C 1
ATOM 1311 O O . THR A 1 170 ? -19.245 17.694 -3.168 1.00 93.44 170 THR A O 1
ATOM 1314 N N . THR A 1 171 ? -20.030 16.428 -1.495 1.00 95.25 171 THR A N 1
ATOM 1315 C CA . THR A 1 171 ? -18.972 16.763 -0.543 1.00 95.25 171 THR A CA 1
ATOM 1316 C C . THR A 1 171 ? -17.827 15.767 -0.652 1.00 95.25 171 THR A C 1
ATOM 1318 O O . THR A 1 171 ? -18.006 14.631 -1.084 1.00 95.25 171 THR A O 1
ATOM 1321 N N . THR A 1 172 ? -16.640 16.191 -0.239 1.00 91.75 172 THR A N 1
ATOM 1322 C CA . THR A 1 172 ? -15.463 15.327 -0.136 1.00 91.75 172 THR A CA 1
ATOM 1323 C C . THR A 1 172 ? -15.192 14.988 1.328 1.00 91.75 172 THR A C 1
ATOM 1325 O O . THR A 1 172 ? -15.534 15.788 2.209 1.00 91.75 172 THR A O 1
ATOM 1328 N N . PRO A 1 173 ? -14.579 13.830 1.619 1.00 94.00 173 PRO A N 1
ATOM 1329 C CA . PRO A 1 173 ? -14.109 13.545 2.965 1.00 94.00 173 PRO A CA 1
ATOM 1330 C C . PRO A 1 173 ? -13.045 14.567 3.397 1.00 94.00 173 PRO A C 1
ATOM 1332 O O . PRO A 1 173 ? -12.331 15.106 2.543 1.00 94.00 173 PRO A O 1
ATOM 1335 N N . PRO A 1 174 ? -12.924 14.853 4.705 1.00 91.75 174 PRO A N 1
ATOM 1336 C CA . PRO A 1 174 ? -11.784 15.591 5.230 1.00 91.75 174 PRO A CA 1
ATOM 1337 C C . PRO A 1 174 ? -10.474 14.894 4.845 1.00 91.75 174 PRO A C 1
ATOM 1339 O O . PRO A 1 174 ? -10.393 13.668 4.885 1.00 91.75 174 PRO A O 1
ATOM 1342 N N . SER A 1 175 ? -9.459 15.681 4.497 1.00 91.25 175 SER A N 1
ATOM 1343 C CA . SER A 1 175 ? -8.110 15.195 4.212 1.00 91.25 175 SER A CA 1
ATOM 1344 C C . SER A 1 175 ? -7.118 15.939 5.086 1.00 91.25 175 SER A C 1
ATOM 1346 O O . SER A 1 175 ? -7.244 17.151 5.281 1.00 91.25 175 SER A O 1
ATOM 1348 N N . ASP A 1 176 ? -6.114 15.215 5.564 1.00 89.50 176 ASP A N 1
ATOM 1349 C CA . ASP A 1 176 ? -4.958 15.815 6.215 1.00 89.50 176 ASP A CA 1
ATOM 1350 C C . ASP A 1 176 ? -4.116 16.611 5.199 1.00 89.50 176 ASP A C 1
ATOM 1352 O O . ASP A 1 176 ? -4.263 16.421 3.981 1.00 89.50 176 ASP A O 1
ATOM 1356 N N . PRO A 1 177 ? -3.240 17.523 5.666 1.00 90.19 177 PRO A N 1
ATOM 1357 C CA . PRO A 1 177 ? -2.296 18.212 4.798 1.00 90.19 177 PRO A CA 1
ATOM 1358 C C . PRO A 1 177 ? -1.418 17.229 4.021 1.00 90.19 177 PRO A C 1
ATOM 1360 O O . PRO A 1 177 ? -0.999 16.199 4.551 1.00 90.19 177 PRO A O 1
ATOM 1363 N N . ALA A 1 178 ? -1.088 17.590 2.781 1.00 87.38 178 ALA A N 1
ATOM 1364 C CA . ALA A 1 178 ? -0.160 16.810 1.975 1.00 87.38 178 ALA A CA 1
ATOM 1365 C C . ALA A 1 178 ? 1.207 16.677 2.682 1.00 87.38 178 ALA A C 1
ATOM 1367 O O . ALA A 1 178 ? 1.665 17.639 3.315 1.00 87.38 178 ALA A O 1
ATOM 1368 N N . PRO A 1 179 ? 1.877 15.515 2.568 1.00 86.94 179 PRO A N 1
ATOM 1369 C CA . PRO A 1 179 ? 3.205 15.327 3.132 1.00 86.94 179 PRO A CA 1
ATOM 1370 C C . PRO A 1 179 ? 4.213 16.307 2.520 1.00 86.94 179 PRO A C 1
ATOM 1372 O O . PRO A 1 179 ? 4.062 16.782 1.393 1.00 86.94 179 PRO A O 1
ATOM 1375 N N . GLN A 1 180 ? 5.261 16.622 3.281 1.00 86.81 180 GLN A N 1
ATOM 1376 C CA . GLN A 1 180 ? 6.292 17.556 2.838 1.00 86.81 180 GLN A CA 1
ATOM 1377 C C . GLN A 1 180 ? 7.020 17.023 1.599 1.00 86.81 180 GLN A C 1
ATOM 1379 O O . GLN A 1 180 ? 7.580 15.928 1.628 1.00 86.81 180 GLN A O 1
ATOM 1384 N N . ASP A 1 181 ? 7.109 17.857 0.565 1.00 88.31 181 ASP A N 1
ATOM 1385 C CA . ASP A 1 181 ? 7.910 17.583 -0.625 1.00 88.31 181 ASP A CA 1
ATOM 1386 C C . ASP A 1 181 ? 9.414 17.517 -0.289 1.00 88.31 181 ASP A C 1
ATOM 1388 O O . ASP A 1 181 ? 10.009 18.473 0.219 1.00 88.31 181 ASP A O 1
ATOM 1392 N N . GLN A 1 182 ? 10.029 16.364 -0.571 1.00 85.88 182 GLN A N 1
ATOM 1393 C CA . GLN A 1 182 ? 11.454 16.096 -0.347 1.00 85.88 182 GLN A CA 1
ATOM 1394 C C . GLN A 1 182 ? 12.283 16.113 -1.645 1.00 85.88 182 GLN A C 1
ATOM 1396 O O . GLN A 1 182 ? 13.484 15.853 -1.591 1.00 85.88 182 GLN A O 1
ATOM 1401 N N . THR A 1 183 ? 11.696 16.418 -2.808 1.00 85.19 183 THR A N 1
ATOM 1402 C CA . THR A 1 183 ? 12.381 16.346 -4.117 1.00 85.19 183 THR A CA 1
ATOM 1403 C C . THR A 1 183 ? 13.656 17.187 -4.178 1.00 85.19 183 THR A C 1
ATOM 1405 O O . THR A 1 183 ? 14.667 16.739 -4.714 1.00 85.19 183 THR A O 1
ATOM 1408 N N . SER A 1 184 ? 13.659 18.362 -3.543 1.00 83.75 184 SER A N 1
ATOM 1409 C CA . SER A 1 184 ? 14.831 19.248 -3.460 1.00 83.75 184 SER A CA 1
ATOM 1410 C C . SER A 1 184 ? 16.020 18.672 -2.673 1.00 83.75 184 SER A C 1
ATOM 1412 O O . SER A 1 184 ? 17.113 19.232 -2.726 1.00 83.75 184 SER A O 1
ATOM 1414 N N . LYS A 1 185 ? 15.831 17.557 -1.955 1.00 79.88 185 LYS A N 1
ATOM 1415 C CA . LYS A 1 185 ? 16.867 16.862 -1.175 1.00 79.88 185 LYS A CA 1
ATOM 1416 C C . LYS A 1 185 ? 17.383 15.589 -1.854 1.00 79.88 185 LYS A C 1
ATOM 1418 O O . LYS A 1 185 ? 18.250 14.917 -1.296 1.00 79.88 185 LYS A O 1
ATOM 1423 N N . ALA A 1 186 ? 16.848 15.228 -3.021 1.00 77.69 186 ALA A N 1
ATOM 1424 C CA . ALA A 1 186 ? 17.266 14.034 -3.743 1.00 77.69 186 ALA A CA 1
ATOM 1425 C C . ALA A 1 186 ? 18.680 14.212 -4.321 1.00 77.69 186 ALA A C 1
ATOM 1427 O O . ALA A 1 186 ? 18.969 15.190 -5.009 1.00 77.69 186 ALA A O 1
ATOM 1428 N N . ILE A 1 187 ? 19.559 13.240 -4.074 1.00 74.44 187 ILE A N 1
ATOM 1429 C CA . ILE A 1 187 ? 20.889 13.178 -4.688 1.00 74.44 187 ILE A CA 1
ATOM 1430 C C . ILE A 1 187 ? 20.804 12.198 -5.860 1.00 74.44 187 ILE A C 1
ATOM 1432 O O . ILE A 1 187 ? 20.557 11.012 -5.651 1.00 74.44 187 ILE A O 1
ATOM 1436 N N . SER A 1 188 ? 21.015 12.678 -7.089 1.00 73.88 188 SER A N 1
ATOM 1437 C CA . SER A 1 188 ? 21.129 11.821 -8.274 1.00 73.88 188 SER A CA 1
ATOM 1438 C C . SER A 1 188 ? 22.578 11.748 -8.738 1.00 73.88 188 SER A C 1
ATOM 1440 O O . SER A 1 188 ? 23.224 12.772 -8.951 1.00 73.88 188 SER A O 1
ATOM 1442 N N . LEU A 1 189 ? 23.076 10.525 -8.913 1.00 72.19 189 LEU A N 1
ATOM 1443 C CA . LEU A 1 189 ? 24.391 10.234 -9.494 1.00 72.19 189 LEU A CA 1
ATOM 1444 C C . LEU A 1 189 ? 24.281 9.720 -10.942 1.00 72.19 189 LEU A C 1
ATOM 1446 O O . LEU A 1 189 ? 25.266 9.270 -11.523 1.00 72.19 189 LEU A O 1
ATOM 1450 N N . GLN A 1 190 ? 23.075 9.730 -11.518 1.00 73.75 190 GLN A N 1
ATOM 1451 C CA . GLN A 1 190 ? 22.803 9.187 -12.847 1.00 73.75 190 GLN A CA 1
ATOM 1452 C C . GLN A 1 190 ? 22.908 10.289 -13.906 1.00 73.75 190 GLN A C 1
ATOM 1454 O O . GLN A 1 190 ? 22.264 11.327 -13.798 1.00 73.75 190 GLN A O 1
ATOM 1459 N N . ASN A 1 191 ? 23.703 10.043 -14.951 1.00 79.38 191 ASN A N 1
ATOM 1460 C CA . ASN A 1 191 ? 23.987 11.041 -15.988 1.00 79.38 191 ASN A CA 1
ATOM 1461 C C . ASN A 1 191 ? 22.801 11.282 -16.936 1.00 79.38 191 ASN A C 1
ATOM 1463 O O . ASN A 1 191 ? 22.418 12.423 -17.175 1.00 79.38 191 ASN A O 1
ATOM 1467 N N . ASN A 1 192 ? 22.246 10.218 -17.528 1.00 83.38 192 ASN A N 1
ATOM 1468 C CA . ASN A 1 192 ? 21.143 10.311 -18.484 1.00 83.38 192 ASN A CA 1
ATOM 1469 C C . ASN A 1 192 ? 20.352 9.000 -18.520 1.00 83.38 192 ASN A C 1
ATOM 1471 O O . ASN A 1 192 ? 20.912 7.941 -18.796 1.00 83.38 192 ASN A O 1
ATOM 1475 N N . LEU A 1 193 ? 19.049 9.101 -18.275 1.00 84.19 193 LEU A N 1
ATOM 1476 C CA . LEU A 1 193 ? 18.124 7.972 -18.228 1.00 84.19 193 LEU A CA 1
ATOM 1477 C C . LEU A 1 193 ? 17.604 7.535 -19.600 1.00 84.19 193 LEU A C 1
ATOM 1479 O O . LEU A 1 193 ? 16.991 6.479 -19.689 1.00 84.19 193 LEU A O 1
ATOM 1483 N N . ARG A 1 194 ? 17.820 8.336 -20.654 1.00 87.69 194 ARG A N 1
ATOM 1484 C CA . ARG A 1 194 ? 17.250 8.113 -21.994 1.00 87.69 194 ARG A CA 1
ATOM 1485 C C . ARG A 1 194 ? 15.731 7.873 -21.934 1.00 87.69 194 ARG A C 1
ATOM 1487 O O . ARG A 1 194 ? 15.222 6.958 -22.573 1.00 87.69 194 ARG A O 1
ATOM 1494 N N . LEU A 1 195 ? 15.019 8.696 -21.153 1.00 87.50 195 LEU A N 1
ATOM 1495 C CA . LEU A 1 195 ? 13.555 8.633 -21.039 1.00 87.50 195 LEU A CA 1
ATOM 1496 C C . LEU A 1 195 ? 12.914 8.771 -22.424 1.00 87.50 195 LEU A C 1
ATOM 1498 O O . LEU A 1 195 ? 13.331 9.626 -23.208 1.00 87.50 195 LEU A O 1
ATOM 1502 N N . GLU A 1 196 ? 11.929 7.918 -22.716 1.00 89.44 196 GLU A N 1
ATOM 1503 C CA . GLU A 1 196 ? 11.282 7.799 -24.036 1.00 89.44 196 GLU A CA 1
ATOM 1504 C C . GLU A 1 196 ? 12.256 7.508 -25.201 1.00 89.44 196 GLU A C 1
ATOM 1506 O O . GLU A 1 196 ? 11.953 7.740 -26.372 1.00 89.44 196 GLU A O 1
ATOM 1511 N N . GLN A 1 197 ? 13.454 7.010 -24.889 1.00 91.94 197 GLN A N 1
ATOM 1512 C CA . GLN A 1 197 ? 14.483 6.583 -25.834 1.00 91.94 197 GLN A CA 1
ATOM 1513 C C . GLN A 1 197 ? 14.953 5.165 -25.465 1.00 91.94 197 GLN A C 1
ATOM 1515 O O . GLN A 1 197 ? 14.234 4.407 -24.823 1.00 91.94 197 GLN A O 1
ATOM 1520 N N . THR A 1 198 ? 16.147 4.772 -25.917 1.00 91.06 198 THR A N 1
ATOM 1521 C CA . THR A 1 198 ? 16.688 3.430 -25.689 1.00 91.06 198 THR A CA 1
ATOM 1522 C C . THR A 1 198 ? 18.212 3.437 -25.625 1.00 91.06 198 THR A C 1
ATOM 1524 O O . THR A 1 198 ? 18.874 4.252 -26.276 1.00 91.06 198 THR A O 1
ATOM 1527 N N . PHE A 1 199 ? 18.802 2.538 -24.841 1.00 92.12 199 PHE A N 1
ATOM 1528 C CA . PHE A 1 199 ? 20.246 2.299 -24.792 1.00 92.12 199 PHE A CA 1
ATOM 1529 C C . PHE A 1 199 ? 20.739 1.385 -25.923 1.00 92.12 199 PHE A C 1
ATOM 1531 O O . PHE A 1 199 ? 21.926 1.420 -26.247 1.00 92.12 199 PHE A O 1
ATOM 1538 N N . LEU A 1 200 ? 19.845 0.615 -26.549 1.00 93.44 200 LEU A N 1
ATOM 1539 C CA . LEU A 1 200 ? 20.157 -0.383 -27.573 1.00 93.44 200 LEU A CA 1
ATOM 1540 C C . LEU A 1 200 ? 19.015 -0.480 -28.588 1.00 93.44 200 LEU A C 1
ATOM 1542 O O . LEU A 1 200 ? 17.871 -0.662 -28.197 1.00 93.44 200 LEU A O 1
ATOM 1546 N N . ASN A 1 201 ? 19.348 -0.511 -29.879 1.00 95.06 201 ASN A N 1
ATOM 1547 C CA . ASN A 1 201 ? 18.437 -0.974 -30.926 1.00 95.06 201 ASN A CA 1
ATOM 1548 C C . ASN A 1 201 ? 19.008 -2.202 -31.639 1.00 95.06 201 ASN A C 1
ATOM 1550 O O . ASN A 1 201 ? 20.220 -2.326 -31.822 1.00 95.06 201 ASN A O 1
ATOM 1554 N N . VAL A 1 202 ? 18.116 -3.094 -32.060 1.00 95.12 202 VAL A N 1
ATOM 1555 C CA . VAL A 1 202 ? 18.385 -4.116 -33.069 1.00 95.12 202 VAL A CA 1
ATOM 1556 C C . VAL A 1 202 ? 17.704 -3.658 -34.346 1.00 95.12 202 VAL A C 1
ATOM 1558 O O . VAL A 1 202 ? 16.474 -3.581 -34.393 1.00 95.12 202 VAL A O 1
ATOM 1561 N N . ASP A 1 203 ? 18.501 -3.396 -35.374 1.00 95.81 203 ASP A N 1
ATOM 1562 C CA . ASP A 1 203 ? 18.009 -2.940 -36.669 1.00 95.81 203 ASP A CA 1
ATOM 1563 C C . ASP A 1 203 ? 18.050 -4.079 -37.692 1.00 95.81 203 ASP A C 1
ATOM 1565 O O . ASP A 1 203 ? 18.939 -4.934 -37.680 1.00 95.81 203 ASP A O 1
ATOM 1569 N N . GLN A 1 204 ? 17.088 -4.078 -38.609 1.00 95.94 204 GLN A N 1
ATOM 1570 C CA . GLN A 1 204 ? 17.022 -4.999 -39.736 1.00 95.94 204 GLN A CA 1
ATOM 1571 C C . GLN A 1 204 ? 16.916 -4.212 -41.041 1.00 95.94 204 GLN A C 1
ATOM 1573 O O . GLN A 1 204 ? 16.212 -3.206 -41.123 1.00 95.94 204 GLN A O 1
ATOM 1578 N N . VAL A 1 205 ? 17.595 -4.685 -42.086 1.00 95.50 205 VAL A N 1
ATOM 1579 C CA . VAL A 1 205 ? 17.455 -4.107 -43.425 1.00 95.50 205 VAL A CA 1
ATOM 1580 C C . VAL A 1 205 ? 16.137 -4.571 -44.047 1.00 95.50 205 VAL A C 1
ATOM 1582 O O . VAL A 1 205 ? 15.952 -5.759 -44.310 1.00 95.50 205 VAL A O 1
ATOM 1585 N N . VAL A 1 206 ? 15.245 -3.624 -44.326 1.00 93.62 206 VAL A N 1
ATOM 1586 C CA . VAL A 1 206 ? 13.971 -3.821 -45.027 1.00 93.62 206 VAL A CA 1
ATOM 1587 C C . VAL A 1 206 ? 13.974 -2.909 -46.252 1.00 93.62 206 VAL A C 1
ATOM 1589 O O . VAL A 1 206 ? 14.164 -1.704 -46.130 1.00 93.62 206 VAL A O 1
ATOM 1592 N N . ASN A 1 207 ? 13.819 -3.475 -47.454 1.00 92.75 207 ASN A N 1
ATOM 1593 C CA . ASN A 1 207 ? 13.853 -2.729 -48.727 1.00 92.75 207 ASN A CA 1
ATOM 1594 C C . ASN A 1 207 ? 15.104 -1.842 -48.911 1.00 92.75 207 ASN A C 1
ATOM 1596 O O . ASN A 1 207 ? 15.031 -0.748 -49.466 1.00 92.75 207 ASN A O 1
ATOM 1600 N N . GLY A 1 208 ? 16.259 -2.304 -48.427 1.00 94.31 208 GLY A N 1
ATOM 1601 C CA . GLY A 1 208 ? 17.518 -1.557 -48.507 1.00 94.31 208 GLY A CA 1
ATOM 1602 C C . GLY A 1 208 ? 17.680 -0.448 -47.461 1.00 94.31 208 GLY A C 1
ATOM 1603 O O . GLY A 1 208 ? 18.678 0.266 -47.514 1.00 94.31 208 GLY A O 1
ATOM 1604 N N . GLN A 1 209 ? 16.755 -0.310 -46.503 1.00 94.69 209 GLN A N 1
ATOM 1605 C CA . GLN A 1 209 ? 16.857 0.650 -45.401 1.00 94.69 209 GLN A CA 1
ATOM 1606 C C . GLN A 1 209 ? 16.914 -0.039 -44.037 1.00 94.69 209 GLN A C 1
ATOM 1608 O O . GLN A 1 209 ? 16.189 -0.999 -43.780 1.00 94.69 209 GLN A O 1
ATOM 1613 N N . TRP A 1 210 ? 17.772 0.466 -43.152 1.00 95.25 210 TRP A N 1
ATOM 1614 C CA . TRP A 1 210 ? 17.824 0.034 -41.757 1.00 95.25 210 TRP A CA 1
ATOM 1615 C C . TRP A 1 210 ? 16.570 0.496 -41.022 1.00 95.25 210 TRP A C 1
ATOM 1617 O O . TRP A 1 210 ? 16.257 1.684 -41.007 1.00 95.25 210 TRP A O 1
ATOM 1627 N N . THR A 1 211 ? 15.854 -0.454 -40.433 1.00 94.88 211 THR A N 1
ATOM 1628 C CA . THR A 1 211 ? 14.640 -0.213 -39.655 1.00 94.88 211 THR A CA 1
ATOM 1629 C C . THR A 1 211 ? 14.804 -0.845 -38.273 1.00 94.88 211 THR A C 1
ATOM 1631 O O . THR A 1 211 ? 15.153 -2.028 -38.210 1.00 94.88 211 THR A O 1
ATOM 1634 N N . PRO A 1 212 ? 14.549 -0.115 -37.173 1.00 92.56 212 PRO A N 1
ATOM 1635 C CA . PRO A 1 212 ? 14.592 -0.688 -35.834 1.00 92.56 212 PRO A CA 1
ATOM 1636 C C . PRO A 1 212 ? 13.471 -1.712 -35.664 1.00 92.56 212 PRO A C 1
ATOM 1638 O O . PRO A 1 212 ? 12.302 -1.425 -35.923 1.00 92.56 212 PRO A O 1
ATOM 1641 N N . VAL A 1 213 ? 13.832 -2.919 -35.232 1.00 95.00 213 VAL A N 1
ATOM 1642 C CA . VAL A 1 213 ? 12.885 -4.021 -34.998 1.00 95.00 213 VAL A CA 1
ATOM 1643 C C . VAL A 1 213 ? 12.750 -4.376 -33.522 1.00 95.00 213 VAL A C 1
ATOM 1645 O O . VAL A 1 213 ? 11.754 -4.988 -33.138 1.00 95.00 213 VAL A O 1
ATOM 1648 N N . LYS A 1 214 ? 13.732 -4.008 -32.686 1.00 95.50 214 LYS A N 1
ATOM 1649 C CA . LYS A 1 214 ? 13.698 -4.176 -31.224 1.00 95.50 214 LYS A CA 1
ATOM 1650 C C . LYS A 1 214 ? 14.502 -3.075 -30.539 1.00 95.50 214 LYS A C 1
ATOM 1652 O O . LYS A 1 214 ? 15.533 -2.666 -31.061 1.00 95.50 214 LYS A O 1
ATOM 1657 N N . SER A 1 215 ? 14.072 -2.688 -29.348 1.00 95.00 215 SER A N 1
ATOM 1658 C CA . SER A 1 215 ? 14.787 -1.821 -28.404 1.00 95.00 215 SER A CA 1
ATOM 1659 C C . SER A 1 215 ? 15.105 -2.587 -27.117 1.00 95.00 215 SER A C 1
ATOM 1661 O O . SER A 1 215 ? 14.655 -3.723 -26.961 1.00 95.00 215 SER A O 1
ATOM 1663 N N . ASP A 1 216 ? 15.818 -1.965 -26.177 1.00 92.50 216 ASP A N 1
ATOM 1664 C CA . ASP A 1 216 ? 16.050 -2.488 -24.814 1.00 92.50 216 ASP A CA 1
ATOM 1665 C C . ASP A 1 216 ? 14.775 -2.827 -24.010 1.00 92.50 216 ASP A C 1
ATOM 1667 O O . ASP A 1 216 ? 14.834 -3.630 -23.081 1.00 92.50 216 ASP A O 1
ATOM 1671 N N . SER A 1 217 ? 13.615 -2.281 -24.380 1.00 92.88 217 SER A N 1
ATOM 1672 C CA . SER A 1 217 ? 12.310 -2.657 -23.814 1.00 92.88 217 SER A CA 1
ATOM 1673 C C . SER A 1 217 ? 11.760 -3.995 -24.329 1.00 92.88 217 SER A C 1
ATOM 1675 O O . SER A 1 217 ? 10.801 -4.530 -23.769 1.00 92.88 217 SER A O 1
ATOM 1677 N N . HIS A 1 218 ? 12.333 -4.562 -25.397 1.00 95.31 218 HIS A N 1
ATOM 1678 C CA . HIS A 1 218 ? 11.869 -5.828 -25.951 1.00 95.31 218 HIS A CA 1
ATOM 1679 C C . HIS A 1 218 ? 12.342 -7.000 -25.066 1.00 95.31 218 HIS A C 1
ATOM 1681 O O . HIS A 1 218 ? 13.545 -7.120 -24.815 1.00 95.31 218 HIS A O 1
ATOM 1687 N N . PRO A 1 219 ? 11.467 -7.954 -24.678 1.00 94.44 219 PRO A N 1
ATOM 1688 C CA . PRO A 1 219 ? 11.793 -9.016 -23.710 1.00 94.44 219 PRO A CA 1
ATOM 1689 C C . PRO A 1 219 ? 12.899 -9.979 -24.170 1.00 94.44 219 PRO A C 1
ATOM 1691 O O . PRO A 1 219 ? 13.453 -10.729 -23.376 1.00 94.44 219 PRO A O 1
ATOM 1694 N N . SER A 1 220 ? 13.221 -9.981 -25.466 1.00 95.81 220 SER A N 1
ATOM 1695 C CA . SER A 1 220 ? 14.323 -10.773 -26.030 1.00 95.81 220 SER A CA 1
ATOM 1696 C C . SER A 1 220 ? 15.670 -10.041 -26.072 1.00 95.81 220 SER A C 1
ATOM 1698 O O . SER A 1 220 ? 16.599 -10.556 -26.689 1.00 95.81 220 SER A O 1
ATOM 1700 N N . THR A 1 221 ? 15.760 -8.812 -25.569 1.00 94.94 221 THR A N 1
ATOM 1701 C CA . THR A 1 221 ? 17.010 -8.043 -25.517 1.00 94.94 221 THR A CA 1
ATOM 1702 C C . THR A 1 221 ? 17.480 -7.914 -24.076 1.00 94.94 221 THR A C 1
ATOM 1704 O O . THR A 1 221 ? 16.675 -7.959 -23.149 1.00 94.94 221 THR A O 1
ATOM 1707 N N . ARG A 1 222 ? 18.794 -7.786 -23.882 1.00 92.94 222 ARG A N 1
ATOM 1708 C CA . ARG A 1 222 ? 19.405 -7.557 -22.573 1.00 92.94 222 ARG A CA 1
ATOM 1709 C C . ARG A 1 222 ? 20.487 -6.496 -22.718 1.00 92.94 222 ARG A C 1
ATOM 1711 O O . ARG A 1 222 ? 21.347 -6.617 -23.587 1.00 92.94 222 ARG A O 1
ATOM 1718 N N . TYR A 1 223 ? 20.433 -5.480 -21.867 1.00 89.94 223 TYR A N 1
ATOM 1719 C CA . TYR A 1 223 ? 21.472 -4.466 -21.728 1.00 89.94 223 TYR A CA 1
ATOM 1720 C C . TYR A 1 223 ? 22.167 -4.664 -20.378 1.00 89.94 223 TYR A C 1
ATOM 1722 O O . TYR A 1 223 ? 21.504 -4.723 -19.344 1.00 89.94 223 TYR A O 1
ATOM 1730 N N . GLU A 1 224 ? 23.492 -4.806 -20.388 1.00 90.25 224 GLU A N 1
ATOM 1731 C CA . GLU A 1 224 ? 24.313 -4.966 -19.185 1.00 90.25 224 GLU A CA 1
ATOM 1732 C C . GLU A 1 224 ? 25.329 -3.826 -19.111 1.00 90.25 224 GLU A C 1
ATOM 1734 O O . GLU A 1 224 ? 26.014 -3.527 -20.091 1.00 90.25 224 GLU A O 1
ATOM 1739 N N . TRP A 1 225 ? 25.438 -3.199 -17.941 1.00 85.81 225 TRP A N 1
ATOM 1740 C CA . TRP A 1 225 ? 26.436 -2.171 -17.673 1.00 85.81 225 TRP A CA 1
ATOM 1741 C C . TRP A 1 225 ? 27.473 -2.709 -16.686 1.00 85.81 225 TRP A C 1
ATOM 1743 O O . TRP A 1 225 ? 27.119 -3.164 -15.599 1.00 85.81 225 TRP A O 1
ATOM 1753 N N . LEU A 1 226 ? 28.754 -2.649 -17.062 1.00 85.62 226 LEU A N 1
ATOM 1754 C CA . LEU A 1 226 ? 29.875 -3.085 -16.232 1.00 85.62 226 LEU A CA 1
ATOM 1755 C C . LEU A 1 226 ? 30.757 -1.883 -15.881 1.00 85.62 226 LEU A C 1
ATOM 1757 O O . LEU A 1 226 ? 31.288 -1.214 -16.768 1.00 85.62 226 LEU A O 1
ATOM 1761 N N . ARG A 1 227 ? 30.964 -1.640 -14.583 1.00 83.25 227 ARG A N 1
ATOM 1762 C CA . ARG A 1 227 ? 31.960 -0.673 -14.109 1.00 83.25 227 ARG A CA 1
ATOM 1763 C C . ARG A 1 227 ? 33.362 -1.225 -14.373 1.00 83.25 227 ARG A C 1
ATOM 1765 O O . ARG A 1 227 ? 33.713 -2.264 -13.828 1.00 83.25 227 ARG A O 1
ATOM 1772 N N . THR A 1 228 ? 34.175 -0.523 -15.161 1.00 84.75 228 THR A N 1
ATOM 1773 C CA . THR A 1 228 ? 35.546 -0.959 -15.504 1.00 84.75 228 THR A CA 1
ATOM 1774 C C . THR A 1 228 ? 36.654 -0.209 -14.758 1.00 84.75 228 THR A C 1
ATOM 1776 O O . THR A 1 228 ? 37.825 -0.533 -14.931 1.00 84.75 228 THR A O 1
ATOM 1779 N N . SER A 1 229 ? 36.321 0.794 -13.940 1.00 77.44 229 SER A N 1
ATOM 1780 C CA . SER A 1 229 ? 37.282 1.528 -13.107 1.00 77.44 229 SER A CA 1
ATOM 1781 C C . SER A 1 229 ? 36.629 2.129 -11.858 1.00 77.44 229 SER A C 1
ATOM 1783 O O . SER A 1 229 ? 35.443 2.481 -11.853 1.00 77.44 229 SER A O 1
ATOM 1785 N N . GLU A 1 230 ? 37.413 2.264 -10.788 1.00 77.81 230 GLU A N 1
ATOM 1786 C CA . GLU A 1 230 ? 37.024 2.963 -9.564 1.00 77.81 230 GLU A CA 1
ATOM 1787 C C . GLU A 1 230 ? 37.777 4.290 -9.443 1.00 77.81 230 GLU A C 1
ATOM 1789 O O . GLU A 1 230 ? 38.959 4.376 -9.765 1.00 77.81 230 GLU A O 1
ATOM 1794 N N . VAL A 1 231 ? 37.084 5.337 -8.992 1.00 62.81 231 VAL A N 1
ATOM 1795 C CA . VAL A 1 231 ? 37.725 6.602 -8.619 1.00 62.81 231 VAL A CA 1
ATOM 1796 C C . VAL A 1 231 ? 38.271 6.403 -7.210 1.00 62.81 231 VAL A C 1
ATOM 1798 O O . VAL A 1 231 ? 37.484 6.233 -6.279 1.00 62.81 231 VAL A O 1
ATOM 1801 N N . GLN A 1 232 ? 39.595 6.382 -7.053 1.00 50.72 232 GLN A N 1
ATOM 1802 C CA . GLN A 1 232 ? 40.213 6.408 -5.730 1.00 50.72 232 GLN A CA 1
ATOM 1803 C C . GLN A 1 232 ? 40.230 7.848 -5.222 1.00 50.72 232 GLN A C 1
ATOM 1805 O O . GLN A 1 232 ? 40.828 8.727 -5.839 1.00 50.72 232 GLN A O 1
ATOM 1810 N N . PHE A 1 233 ? 39.553 8.087 -4.103 1.00 46.84 233 PHE A N 1
ATOM 1811 C CA . PHE A 1 233 ? 39.706 9.322 -3.348 1.00 46.84 233 PHE A CA 1
ATOM 1812 C C . PHE A 1 233 ? 40.859 9.114 -2.361 1.00 46.84 233 PHE A C 1
ATOM 1814 O O . PHE A 1 233 ? 40.675 8.476 -1.327 1.00 46.84 233 PHE A O 1
ATOM 1821 N N . GLU A 1 234 ? 42.053 9.615 -2.684 1.00 38.56 234 GLU A N 1
ATOM 1822 C CA . GLU A 1 234 ? 43.091 9.826 -1.672 1.00 38.56 234 GLU A CA 1
ATOM 1823 C C . GLU A 1 234 ? 42.715 11.074 -0.868 1.00 38.56 234 GLU A C 1
ATOM 1825 O O . GLU A 1 234 ? 42.646 12.183 -1.399 1.00 38.56 234 GLU A O 1
ATOM 1830 N N . VAL A 1 235 ? 42.420 10.880 0.417 1.00 42.97 235 VAL A N 1
ATOM 1831 C CA . VAL A 1 235 ? 42.338 11.979 1.381 1.00 42.97 235 VAL A CA 1
ATOM 1832 C C . VAL A 1 235 ? 43.778 12.356 1.729 1.00 42.97 235 VAL A C 1
ATOM 1834 O O . VAL A 1 235 ? 44.502 11.523 2.273 1.00 42.97 235 VAL A O 1
ATOM 1837 N N . ILE A 1 236 ? 44.186 13.573 1.360 1.00 43.56 236 ILE A N 1
ATOM 1838 C CA . ILE A 1 236 ? 45.472 14.183 1.744 1.00 43.56 236 ILE A CA 1
ATOM 1839 C C . ILE A 1 236 ? 45.369 14.714 3.175 1.00 43.56 236 ILE A C 1
ATOM 1841 O O . ILE A 1 236 ? 44.330 15.347 3.477 1.00 43.56 236 ILE A O 1
#

Organism: NCBI:txid98765